Protein AF-A0A0D1CHD0-F1 (afdb_monomer_lite)

pLDDT: mean 75.03, std 19.86, range [39.12, 97.81]

Organism: Mycosarcoma maydis (NCBI:txid5270)

Secondary structure (DSSP, 8-state):
------------------------SSHHHHHHHHHHHHHHHHHHHHHS----PPPTTS-HHHHHHHHHHH-HHHHHHHHSS-HHHHHHHHHHHHTSHHHHS-TTS---HHHHHHHHHHHHHHHHHTTTT--HHHHHHHHTS-HHHHHHHHHHHHHHHHHHHHHHHHHHHHHHTS-PPPHHHHHTT--S--------PPPP-------PPP-----SS--SS-SSSSSSSS--------PPPP--------HHHHHHHHHHHHHHHHHHHHHHHHHHHHHHHHHHHHHHHHHHHHHHHHHHHHHHHHHHHHHHHHHHHHHHHHHHHHHHHHHHHHT--

Structure (mmCIF, N/CA/C/O backbone):
data_AF-A0A0D1CHD0-F1
#
_entry.id   AF-A0A0D1CHD0-F1
#
loop_
_atom_site.group_PDB
_atom_site.id
_atom_site.type_symbol
_atom_site.label_atom_id
_atom_site.label_alt_id
_atom_site.label_comp_id
_atom_site.label_asym_id
_atom_site.label_entity_id
_atom_site.label_seq_id
_atom_site.pdbx_PDB_ins_code
_atom_site.Cartn_x
_atom_site.Cartn_y
_atom_site.Cartn_z
_atom_site.occupancy
_atom_site.B_iso_or_equiv
_atom_site.auth_seq_id
_atom_site.auth_comp_id
_atom_site.auth_asym_id
_atom_site.auth_atom_id
_atom_site.pdbx_PDB_model_num
ATOM 1 N N . MET A 1 1 ? 80.003 -33.144 1.061 1.00 44.47 1 MET A N 1
ATOM 2 C CA . MET A 1 1 ? 78.571 -33.454 0.895 1.00 44.47 1 MET A CA 1
ATOM 3 C C . MET A 1 1 ? 78.522 -34.509 -0.198 1.00 44.47 1 MET A C 1
ATOM 5 O O . MET A 1 1 ? 78.788 -34.162 -1.336 1.00 44.47 1 MET A O 1
ATOM 9 N N . SER A 1 2 ? 78.688 -35.785 0.164 1.00 44.19 2 SER A N 1
ATOM 10 C CA . SER A 1 2 ? 77.602 -36.699 0.592 1.00 44.19 2 SER A CA 1
ATOM 11 C C . SER A 1 2 ? 76.667 -36.931 -0.601 1.00 44.19 2 SER A C 1
ATOM 13 O O . SER A 1 2 ? 75.930 -36.017 -0.941 1.00 44.19 2 SER A O 1
ATOM 15 N N . GLU A 1 3 ? 76.953 -37.920 -1.456 1.00 47.06 3 GLU A N 1
ATOM 16 C CA . GLU A 1 3 ? 76.550 -39.349 -1.382 1.00 47.06 3 GLU A CA 1
ATOM 17 C C . GLU A 1 3 ? 75.135 -39.619 -1.931 1.00 47.06 3 GLU A C 1
ATOM 19 O O . GLU A 1 3 ? 74.256 -38.776 -1.789 1.00 47.06 3 GLU A O 1
ATOM 24 N N . SER A 1 4 ? 74.957 -40.832 -2.486 1.00 50.81 4 SER A N 1
ATOM 25 C CA . SER A 1 4 ? 73.768 -41.511 -3.066 1.00 50.81 4 SER A CA 1
ATOM 26 C C . SER A 1 4 ? 73.459 -41.191 -4.541 1.00 50.81 4 SER A C 1
ATOM 28 O O . SER A 1 4 ? 73.149 -40.052 -4.868 1.00 50.81 4 SER A O 1
ATOM 30 N N . SER A 1 5 ? 73.666 -42.063 -5.541 1.00 54.41 5 SER A N 1
ATOM 31 C CA . SER A 1 5 ? 73.521 -43.530 -5.735 1.00 54.41 5 SER A CA 1
ATOM 32 C C . SER A 1 5 ? 72.085 -44.028 -5.933 1.00 54.41 5 SER A C 1
ATOM 34 O O . SER A 1 5 ? 71.225 -43.776 -5.096 1.00 54.41 5 SER A O 1
ATOM 36 N N . ASP A 1 6 ? 71.952 -44.823 -7.006 1.00 51.06 6 ASP A N 1
ATOM 37 C CA . ASP A 1 6 ? 70.958 -45.874 -7.285 1.00 51.06 6 ASP A CA 1
ATOM 38 C C . ASP A 1 6 ? 69.568 -45.399 -7.767 1.00 51.06 6 ASP A C 1
ATOM 40 O O . ASP A 1 6 ? 69.050 -44.384 -7.324 1.00 51.06 6 ASP A O 1
ATOM 44 N N . SER A 1 7 ? 68.881 -46.035 -8.719 1.00 60.91 7 SER A N 1
ATOM 45 C CA . SER A 1 7 ? 68.993 -47.381 -9.299 1.00 60.91 7 SER A CA 1
ATOM 46 C C . SER A 1 7 ? 68.122 -47.456 -10.559 1.00 60.91 7 SER A C 1
ATOM 48 O O . SER A 1 7 ? 66.963 -47.039 -10.524 1.00 60.91 7 SER A O 1
ATOM 50 N N . ASP A 1 8 ? 68.651 -48.055 -11.626 1.00 49.38 8 ASP A N 1
ATOM 51 C CA . ASP A 1 8 ? 67.870 -48.582 -12.746 1.00 49.38 8 ASP A CA 1
ATOM 52 C C . ASP A 1 8 ? 67.111 -49.845 -12.306 1.00 49.38 8 ASP A C 1
ATOM 54 O O . ASP A 1 8 ? 67.722 -50.841 -11.912 1.00 49.38 8 ASP A O 1
ATOM 58 N N . THR A 1 9 ? 65.783 -49.831 -12.420 1.00 65.69 9 THR A N 1
ATOM 59 C CA . THR A 1 9 ? 64.941 -51.035 -12.380 1.00 65.69 9 THR A CA 1
ATOM 60 C C . THR A 1 9 ? 63.994 -51.022 -13.568 1.00 65.69 9 THR A C 1
ATOM 62 O O . THR A 1 9 ? 63.086 -50.198 -13.668 1.00 65.69 9 THR A O 1
ATOM 65 N N . THR A 1 10 ? 64.254 -51.949 -14.481 1.00 58.91 10 THR A N 1
ATOM 66 C CA . THR A 1 10 ? 63.346 -52.410 -15.525 1.00 58.91 10 THR A CA 1
ATOM 67 C C . THR A 1 10 ? 62.138 -53.090 -14.897 1.00 58.91 10 THR A C 1
ATOM 69 O O . THR A 1 10 ? 62.343 -54.011 -14.118 1.00 58.91 10 THR A O 1
ATOM 72 N N . ASP A 1 11 ? 60.929 -52.743 -15.332 1.00 55.53 11 ASP A N 1
ATOM 73 C CA . ASP A 1 11 ? 59.808 -53.682 -15.332 1.00 55.53 11 ASP A CA 1
ATOM 74 C C . ASP A 1 11 ? 58.987 -53.484 -16.606 1.00 55.53 11 ASP A C 1
ATOM 76 O O . ASP A 1 11 ? 58.463 -52.411 -16.906 1.00 55.53 11 ASP A O 1
ATOM 80 N N . SER A 1 12 ? 58.962 -54.553 -17.396 1.00 59.66 12 SER A N 1
ATOM 81 C CA . SER A 1 12 ? 58.001 -54.767 -18.464 1.00 59.66 12 SER A CA 1
ATOM 82 C C . SER A 1 12 ? 56.774 -55.399 -17.834 1.00 59.66 12 SER A C 1
ATOM 84 O O . SER A 1 12 ? 56.895 -56.492 -17.293 1.00 59.66 12 SER A O 1
ATOM 86 N N . ASP A 1 13 ? 55.608 -54.777 -17.976 1.00 56.34 13 ASP A N 1
ATOM 87 C CA . ASP A 1 13 ? 54.366 -55.533 -17.925 1.00 56.34 13 ASP A CA 1
ATOM 88 C C . ASP A 1 13 ? 53.390 -55.032 -18.982 1.00 56.34 13 ASP A C 1
ATOM 90 O O . ASP A 1 13 ? 53.030 -53.857 -19.071 1.00 56.34 13 ASP A O 1
ATOM 94 N N . SER A 1 14 ? 53.034 -55.978 -19.841 1.00 59.62 14 SER A N 1
ATOM 95 C CA . SER A 1 14 ? 52.056 -55.848 -20.905 1.00 59.62 14 SER A CA 1
ATOM 96 C C . SER A 1 14 ? 50.712 -56.230 -20.312 1.00 59.62 14 SER A C 1
ATOM 98 O O . SER A 1 14 ? 50.582 -57.337 -19.803 1.00 59.62 14 SER A O 1
ATOM 100 N N . THR A 1 15 ? 49.699 -55.377 -20.406 1.00 59.06 15 THR A N 1
ATOM 101 C CA . THR A 1 15 ? 48.310 -55.849 -20.391 1.00 59.06 15 THR A CA 1
ATOM 102 C C . THR A 1 15 ? 47.441 -54.918 -21.217 1.00 59.06 15 THR A C 1
ATOM 104 O O . THR A 1 15 ? 47.171 -53.773 -20.858 1.00 59.06 15 THR A O 1
ATOM 107 N N . ASP A 1 16 ? 47.013 -55.461 -22.350 1.00 56.94 16 ASP A N 1
ATOM 108 C CA . ASP A 1 16 ? 45.901 -54.982 -23.146 1.00 56.94 16 ASP A CA 1
ATOM 109 C C . ASP A 1 16 ? 44.667 -54.802 -22.256 1.00 56.94 16 ASP A C 1
ATOM 111 O O . ASP A 1 16 ? 44.228 -55.714 -21.550 1.00 56.94 16 ASP A O 1
ATOM 115 N N . SER A 1 17 ? 44.081 -53.613 -22.291 1.00 54.88 17 SER A N 1
ATOM 116 C CA . SER A 1 17 ? 42.706 -53.401 -21.854 1.00 54.88 17 SER A CA 1
ATOM 117 C C . SER A 1 17 ? 42.125 -52.257 -22.658 1.00 54.88 17 SER A C 1
ATOM 119 O O . SER A 1 17 ? 42.071 -51.107 -22.220 1.00 54.88 17 SER A O 1
ATOM 121 N N . ASP A 1 18 ? 41.675 -52.621 -23.857 1.00 51.16 18 ASP A N 1
ATOM 122 C CA . ASP A 1 18 ? 40.715 -51.884 -24.665 1.00 51.16 18 ASP A CA 1
ATOM 123 C C . ASP A 1 18 ? 39.432 -51.648 -23.857 1.00 51.16 18 ASP A C 1
ATOM 125 O O . ASP A 1 18 ? 38.409 -52.314 -24.029 1.00 51.16 18 ASP A O 1
ATOM 129 N N . THR A 1 19 ? 39.461 -50.667 -22.957 1.00 50.59 19 THR A N 1
ATOM 130 C CA . THR A 1 19 ? 38.244 -50.134 -22.351 1.00 50.59 19 THR A CA 1
ATOM 131 C C . THR A 1 19 ? 37.658 -49.151 -23.345 1.00 50.59 19 THR A C 1
ATOM 133 O O . THR A 1 19 ? 37.809 -47.933 -23.243 1.00 50.59 19 THR A O 1
ATOM 136 N N . SER A 1 20 ? 36.991 -49.715 -24.345 1.00 47.66 20 SER A N 1
ATOM 137 C CA . SER A 1 20 ? 36.015 -49.002 -25.149 1.00 47.66 20 SER A CA 1
ATOM 138 C C . SER A 1 20 ? 34.966 -48.441 -24.189 1.00 47.66 20 SER A C 1
ATOM 140 O O . SER A 1 20 ? 34.061 -49.134 -23.732 1.00 47.66 20 SER A O 1
ATOM 142 N N . THR A 1 21 ? 35.126 -47.167 -23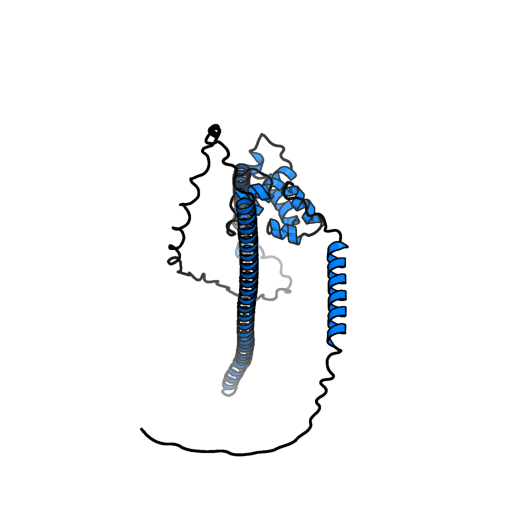.829 1.00 49.84 21 THR A N 1
ATOM 143 C CA . THR A 1 21 ? 34.159 -46.390 -23.052 1.00 49.84 21 THR A CA 1
ATOM 144 C C . THR A 1 21 ? 32.953 -46.111 -23.948 1.00 49.84 21 THR A C 1
ATOM 146 O O . THR A 1 21 ? 32.723 -45.011 -24.446 1.00 49.84 21 THR A O 1
ATOM 149 N N . SER A 1 22 ? 32.177 -47.158 -24.209 1.00 54.62 22 SER A N 1
ATOM 150 C CA . SER A 1 22 ? 30.845 -47.083 -24.785 1.00 54.62 22 SER A CA 1
ATOM 151 C C . SER A 1 22 ? 29.878 -46.609 -23.702 1.00 54.62 22 SER A C 1
ATOM 153 O O . SER A 1 22 ? 29.151 -47.397 -23.103 1.00 54.62 22 SER A O 1
ATOM 155 N N . SER A 1 23 ? 29.895 -45.309 -23.423 1.00 57.31 23 SER A N 1
ATOM 156 C CA . SER A 1 23 ? 28.889 -44.649 -22.585 1.00 57.31 23 SER A CA 1
ATOM 157 C C . SER A 1 23 ? 28.788 -43.164 -22.942 1.00 57.31 23 SER A C 1
ATOM 159 O O . SER A 1 23 ? 28.991 -42.287 -22.107 1.00 57.31 23 SER A O 1
ATOM 161 N N . SER A 1 24 ? 28.510 -42.876 -24.214 1.00 53.53 24 SER A N 1
ATOM 162 C CA . SER A 1 24 ? 28.335 -41.514 -24.741 1.00 53.53 24 SER A CA 1
ATOM 163 C C . SER A 1 24 ? 27.072 -41.358 -25.599 1.00 53.53 24 SER A C 1
ATOM 165 O O . SER A 1 24 ? 27.040 -40.552 -26.524 1.00 53.53 24 SER A O 1
ATOM 167 N N . SER A 1 25 ? 26.006 -42.102 -25.287 1.00 54.19 25 SER A N 1
ATOM 168 C CA . SER A 1 25 ? 24.708 -41.987 -25.976 1.00 54.19 25 SER A CA 1
ATOM 169 C C . SER A 1 25 ? 23.527 -41.597 -25.077 1.00 54.19 25 SER A C 1
ATOM 171 O O . SER A 1 25 ? 22.441 -41.375 -25.600 1.00 54.19 25 SER A O 1
ATOM 173 N N . SER A 1 26 ? 23.718 -41.444 -23.760 1.00 53.75 26 SER A N 1
ATOM 174 C CA . SER A 1 26 ? 22.634 -41.055 -22.835 1.00 53.75 26 SER A CA 1
ATOM 175 C C . SER A 1 26 ? 22.504 -39.541 -22.606 1.00 53.75 26 SER A C 1
ATOM 177 O O . SER A 1 26 ? 21.532 -39.103 -22.007 1.00 53.75 26 SER A O 1
ATOM 179 N N . SER A 1 27 ? 23.453 -38.717 -23.068 1.00 57.38 27 SER A N 1
ATOM 180 C CA . SER A 1 27 ? 23.418 -37.260 -22.833 1.00 57.38 27 SER A CA 1
ATOM 181 C C . SER A 1 27 ? 22.556 -36.487 -23.837 1.00 57.38 27 SER A C 1
ATOM 183 O O . SER A 1 27 ? 22.131 -35.370 -23.543 1.00 57.38 27 SER A O 1
ATOM 185 N N . SER A 1 28 ? 22.278 -37.056 -25.016 1.00 63.41 28 SER A N 1
ATOM 186 C CA . SER A 1 28 ? 21.439 -36.409 -26.032 1.00 63.41 28 SER A CA 1
ATOM 187 C C . SER A 1 28 ? 19.957 -36.445 -25.659 1.00 63.41 28 SER A C 1
ATOM 189 O O . SER A 1 28 ? 19.280 -35.430 -25.788 1.00 63.41 28 SER A O 1
ATOM 191 N N . SER A 1 29 ? 19.471 -37.562 -25.105 1.00 73.69 29 SER A N 1
ATOM 192 C CA . SER A 1 29 ? 18.087 -37.695 -24.626 1.00 73.69 29 SER A CA 1
ATOM 193 C C . SER A 1 29 ? 17.771 -36.752 -23.465 1.00 73.69 29 SER A C 1
ATOM 195 O O . SER A 1 29 ? 16.665 -36.211 -23.371 1.00 73.69 29 SER A O 1
ATOM 197 N N . ASP A 1 30 ? 18.754 -36.506 -22.601 1.00 81.69 30 ASP A N 1
ATOM 198 C CA . ASP A 1 30 ? 18.617 -35.574 -21.482 1.00 81.69 30 ASP A CA 1
ATOM 199 C C . ASP A 1 30 ? 18.567 -34.125 -21.974 1.00 81.69 30 ASP A C 1
ATOM 201 O O . ASP A 1 30 ? 17.799 -33.315 -21.463 1.00 81.69 30 ASP A O 1
ATOM 205 N N . LEU A 1 31 ? 19.333 -33.793 -23.015 1.00 85.25 31 LEU A N 1
ATOM 206 C CA . LEU A 1 31 ? 19.312 -32.463 -23.616 1.00 85.25 31 LEU A CA 1
ATOM 207 C C . LEU A 1 31 ? 17.990 -32.188 -24.349 1.00 85.25 31 LEU A C 1
ATOM 209 O O . LEU A 1 31 ? 17.442 -31.091 -24.220 1.00 85.25 31 LEU A O 1
ATOM 213 N N . ASP A 1 32 ? 17.446 -33.186 -25.045 1.00 87.50 32 ASP A N 1
ATOM 214 C CA . ASP A 1 32 ? 16.161 -33.090 -25.746 1.00 87.50 32 ASP A CA 1
ATOM 215 C C . ASP A 1 32 ? 14.985 -32.936 -24.773 1.00 87.50 32 ASP A C 1
ATOM 217 O O . ASP A 1 32 ? 14.118 -32.080 -24.972 1.00 87.50 32 ASP A O 1
ATOM 221 N N . THR A 1 33 ? 14.985 -33.684 -23.667 1.00 89.88 33 THR A N 1
ATOM 222 C CA . THR A 1 33 ? 13.978 -33.522 -22.605 1.00 89.88 33 THR A CA 1
ATOM 223 C C . THR A 1 33 ? 14.086 -32.158 -21.920 1.00 89.88 33 THR A C 1
ATOM 225 O O . THR A 1 33 ? 13.062 -31.520 -21.654 1.00 89.88 33 THR A O 1
ATOM 228 N N . LEU A 1 34 ? 15.299 -31.639 -21.703 1.00 89.25 34 LEU A N 1
ATOM 229 C CA . LEU A 1 34 ? 15.516 -30.289 -21.167 1.00 89.25 34 LEU A CA 1
ATOM 230 C C . LEU A 1 34 ? 15.015 -29.203 -22.132 1.00 89.25 34 LEU A C 1
ATOM 232 O O . LEU A 1 34 ? 14.379 -28.236 -21.701 1.00 89.25 34 LEU A O 1
ATOM 236 N N . LEU A 1 35 ? 15.242 -29.374 -23.438 1.00 92.38 35 LEU A N 1
ATOM 237 C CA . LEU A 1 35 ? 14.719 -28.501 -24.493 1.00 92.38 35 LEU A CA 1
ATOM 238 C C . LEU A 1 35 ? 13.190 -28.542 -24.559 1.00 92.38 35 LEU A C 1
ATOM 240 O O . LEU A 1 35 ? 12.553 -27.490 -24.685 1.00 92.38 35 LEU A O 1
ATOM 244 N N . GLU A 1 36 ? 12.590 -29.721 -24.410 1.00 93.12 36 GLU A N 1
ATOM 245 C CA . GLU A 1 36 ? 11.140 -29.882 -24.380 1.00 93.12 36 GLU A CA 1
ATOM 246 C C . GLU A 1 36 ? 10.533 -29.195 -23.147 1.00 93.12 36 GLU A C 1
ATOM 248 O O . GLU A 1 36 ? 9.598 -28.400 -23.283 1.00 93.12 36 GLU A O 1
ATOM 253 N N . ILE A 1 37 ? 11.103 -29.405 -21.956 1.00 92.19 37 ILE A N 1
ATOM 254 C CA . ILE A 1 37 ? 10.676 -28.733 -20.718 1.00 92.19 37 ILE A CA 1
ATOM 255 C C . ILE A 1 37 ? 10.837 -27.217 -20.851 1.00 92.19 37 ILE A C 1
ATOM 257 O O . ILE A 1 37 ? 9.905 -26.469 -20.545 1.00 92.19 37 ILE A O 1
ATOM 261 N N . TYR A 1 38 ? 11.978 -26.744 -21.359 1.00 89.88 38 TYR A N 1
ATOM 262 C CA . TYR A 1 38 ? 12.210 -25.320 -21.591 1.00 89.88 38 TYR A CA 1
ATOM 263 C C . TYR A 1 38 ? 11.178 -24.740 -22.562 1.00 89.88 38 TYR A C 1
ATOM 265 O O . TYR A 1 38 ? 10.626 -23.667 -22.307 1.00 89.88 38 TYR A O 1
ATOM 273 N N . SER A 1 39 ? 10.865 -25.457 -23.644 1.00 86.38 39 SER A N 1
ATOM 274 C CA . SER A 1 39 ? 9.853 -25.039 -24.612 1.00 86.38 39 SER A CA 1
ATOM 275 C C . SER A 1 39 ? 8.460 -24.970 -23.980 1.00 86.38 39 SER A C 1
ATOM 277 O O . SER A 1 39 ? 7.780 -23.962 -24.170 1.00 86.38 39 SER A O 1
ATOM 279 N N . LYS A 1 40 ? 8.078 -25.944 -23.140 1.00 88.62 40 LYS A N 1
ATOM 280 C CA . LYS A 1 40 ? 6.805 -25.960 -22.401 1.00 88.62 40 LYS A CA 1
ATOM 281 C C . LYS A 1 40 ? 6.721 -24.821 -21.391 1.00 88.62 40 LYS A C 1
ATOM 283 O O . LYS A 1 40 ? 5.712 -24.126 -21.355 1.00 88.62 40 LYS A O 1
ATOM 288 N N . VAL A 1 41 ? 7.782 -24.557 -20.628 1.00 85.44 41 VAL A N 1
ATOM 289 C CA . VAL A 1 41 ? 7.832 -23.436 -19.671 1.00 85.44 41 VAL A CA 1
ATOM 290 C C . VAL A 1 41 ? 7.776 -22.094 -20.401 1.00 85.44 41 VAL A C 1
ATOM 292 O O . VAL A 1 41 ? 7.051 -21.185 -19.988 1.00 85.44 41 VAL A O 1
ATOM 295 N N . LYS A 1 42 ? 8.507 -21.956 -21.514 1.00 77.81 42 LYS A N 1
ATOM 296 C CA . LYS A 1 42 ? 8.481 -20.761 -22.363 1.00 77.81 42 LYS A CA 1
ATOM 297 C C . LYS A 1 42 ? 7.068 -20.551 -22.911 1.00 77.81 42 LYS A C 1
ATOM 299 O O . LYS A 1 42 ? 6.498 -19.482 -22.719 1.00 77.81 42 LYS A O 1
ATOM 304 N N . GLN A 1 43 ? 6.471 -21.583 -23.498 1.00 75.00 43 GLN A N 1
ATOM 305 C CA . GLN A 1 43 ? 5.100 -21.570 -24.001 1.00 75.00 43 GLN A CA 1
ATOM 306 C C . GLN A 1 43 ? 4.100 -21.216 -22.895 1.00 75.00 43 GLN A C 1
ATOM 308 O O . GLN A 1 43 ? 3.370 -20.249 -23.048 1.00 75.00 43 GLN A O 1
ATOM 313 N N . GLN A 1 44 ? 4.127 -21.859 -21.729 1.00 71.81 44 GLN A N 1
ATOM 314 C CA . GLN A 1 44 ? 3.232 -21.526 -20.611 1.00 71.81 44 GLN A CA 1
ATOM 315 C C . GLN A 1 44 ? 3.378 -20.069 -20.137 1.00 71.81 44 GLN A C 1
ATOM 317 O O . GLN A 1 44 ? 2.380 -19.407 -19.835 1.00 71.81 44 GLN A O 1
ATOM 322 N N . ARG A 1 45 ? 4.606 -19.530 -20.129 1.00 62.00 45 ARG A N 1
ATOM 323 C CA . ARG A 1 45 ? 4.902 -18.150 -19.702 1.00 62.00 45 ARG A CA 1
ATOM 324 C C . ARG A 1 45 ? 4.484 -17.077 -20.717 1.00 62.00 45 ARG A C 1
ATOM 326 O O . ARG A 1 45 ? 4.354 -15.912 -20.324 1.00 62.00 45 ARG A O 1
ATOM 333 N N . TYR A 1 46 ? 4.315 -17.441 -21.989 1.00 62.12 46 TYR A N 1
ATOM 334 C CA . TYR A 1 46 ? 3.934 -16.522 -23.070 1.00 62.12 46 TYR A CA 1
ATOM 335 C C . TYR A 1 46 ? 2.530 -16.774 -23.647 1.00 62.12 46 TYR A C 1
ATOM 337 O O . TYR A 1 46 ? 1.987 -15.863 -24.259 1.00 62.12 46 TYR A O 1
ATOM 345 N N . ILE A 1 47 ? 1.937 -17.955 -23.435 1.00 67.44 47 ILE A N 1
ATOM 346 C CA . ILE A 1 47 ? 0.564 -18.304 -23.847 1.00 67.44 47 ILE A CA 1
ATOM 347 C C . ILE A 1 47 ? -0.447 -17.822 -22.812 1.00 67.44 47 ILE A C 1
ATOM 349 O O . ILE A 1 47 ? -1.541 -17.395 -23.170 1.00 67.44 47 ILE A O 1
ATOM 353 N N . THR A 1 48 ? -0.093 -17.855 -21.524 1.00 59.62 48 THR A N 1
ATOM 354 C CA . THR A 1 48 ? -0.963 -17.260 -20.514 1.00 59.62 48 THR A CA 1
ATOM 355 C C . THR A 1 48 ? -0.852 -15.750 -20.644 1.00 59.62 48 THR A C 1
ATOM 357 O O . THR A 1 48 ? 0.178 -15.170 -20.282 1.00 59.62 48 THR A O 1
ATOM 360 N N . ASP A 1 49 ? -1.903 -15.114 -21.162 1.00 63.31 49 ASP A N 1
ATOM 361 C CA . ASP A 1 49 ? -2.009 -13.663 -21.166 1.00 63.31 49 ASP A CA 1
ATOM 362 C C . ASP A 1 49 ? -1.710 -13.160 -19.759 1.00 63.31 49 ASP A C 1
ATOM 364 O O . ASP A 1 49 ? -2.407 -13.473 -18.787 1.00 63.31 49 ASP A O 1
ATOM 368 N N . ARG A 1 50 ? -0.621 -12.398 -19.627 1.00 67.00 50 ARG A N 1
ATOM 369 C CA . ARG A 1 50 ? -0.273 -11.794 -18.346 1.00 67.00 50 ARG A CA 1
ATOM 370 C C . ARG A 1 50 ? -1.438 -10.899 -17.978 1.00 67.00 50 ARG A C 1
ATOM 372 O O . ARG A 1 50 ? -1.633 -9.864 -18.618 1.00 67.00 50 ARG A O 1
ATOM 379 N N . SER A 1 51 ? -2.193 -11.288 -16.950 1.00 68.19 51 SER A N 1
ATOM 380 C CA . SER A 1 51 ? -3.273 -10.463 -16.427 1.00 68.19 51 SER A CA 1
ATOM 381 C C . SER A 1 51 ? -2.690 -9.078 -16.184 1.00 68.19 51 SER A C 1
ATOM 383 O O . SER A 1 51 ? -1.760 -8.939 -15.380 1.00 68.19 51 SER A O 1
ATOM 385 N N . ARG A 1 52 ? -3.156 -8.075 -16.938 1.00 68.94 52 ARG A N 1
ATOM 386 C CA . ARG A 1 52 ? -2.671 -6.705 -16.787 1.00 68.94 52 ARG A CA 1
ATOM 387 C C . ARG A 1 52 ? -2.940 -6.309 -15.344 1.00 68.94 52 ARG A C 1
ATOM 389 O O . ARG A 1 52 ? -4.091 -6.125 -14.957 1.00 68.94 52 ARG A O 1
ATOM 396 N N . ASN A 1 53 ? -1.877 -6.253 -14.546 1.00 74.62 53 ASN A N 1
ATOM 397 C CA . ASN A 1 53 ? -1.977 -5.699 -13.212 1.00 74.62 53 ASN A CA 1
ATOM 398 C C . ASN A 1 53 ? -2.356 -4.221 -13.380 1.00 74.62 53 ASN A C 1
ATOM 400 O O . ASN A 1 53 ? -1.784 -3.571 -14.267 1.00 74.62 53 ASN A O 1
ATOM 404 N N . PRO A 1 54 ? -3.287 -3.705 -12.562 1.00 71.75 54 PRO A N 1
ATOM 405 C CA . PRO A 1 54 ? -3.636 -2.291 -12.555 1.00 71.75 54 PRO A CA 1
ATOM 406 C C . PRO A 1 54 ? -2.360 -1.453 -12.498 1.00 71.75 54 PRO A C 1
ATOM 408 O O . PRO A 1 54 ? -1.407 -1.784 -11.772 1.00 71.75 54 PRO A O 1
ATOM 411 N N . ARG A 1 55 ? -2.286 -0.427 -13.349 1.00 72.31 55 ARG A N 1
ATOM 412 C CA . ARG A 1 55 ? -1.061 0.370 -13.481 1.00 72.31 55 ARG A CA 1
ATOM 413 C C . ARG A 1 55 ? -0.850 1.190 -12.208 1.00 72.31 55 ARG A C 1
ATOM 415 O O . ARG A 1 55 ? -1.779 1.509 -11.472 1.00 72.31 55 ARG A O 1
ATOM 422 N N . ARG A 1 56 ? 0.405 1.577 -11.953 1.00 65.44 56 ARG A N 1
ATOM 423 C CA . ARG A 1 56 ? 0.772 2.388 -10.776 1.00 65.44 56 ARG A CA 1
ATOM 424 C C . ARG A 1 56 ? 0.040 3.738 -10.696 1.00 65.44 56 ARG A C 1
ATOM 426 O O . ARG A 1 56 ? -0.051 4.274 -9.604 1.00 65.44 56 ARG A O 1
ATOM 433 N N . SER A 1 57 ? -0.470 4.254 -11.815 1.00 60.44 57 SER A N 1
ATOM 434 C CA . SER A 1 57 ? -1.128 5.564 -11.931 1.00 60.44 57 SER A CA 1
ATOM 435 C C . SER A 1 57 ? -2.604 5.591 -11.521 1.00 60.44 57 SER A C 1
ATOM 437 O O . SER A 1 57 ? -3.214 6.652 -11.569 1.00 60.44 57 SER A O 1
ATOM 439 N N . GLU A 1 58 ? -3.200 4.447 -11.191 1.00 78.62 58 GLU A N 1
ATOM 440 C CA . GLU A 1 58 ? -4.589 4.377 -10.720 1.00 78.62 58 GLU A CA 1
ATOM 441 C C . GLU A 1 58 ? -4.681 4.773 -9.243 1.00 78.62 58 GLU A C 1
ATOM 443 O O . GLU A 1 58 ? -3.728 4.546 -8.482 1.00 78.62 58 GLU A O 1
ATOM 448 N N . ARG A 1 59 ? -5.828 5.341 -8.835 1.00 89.88 59 ARG A N 1
ATOM 449 C CA . ARG A 1 59 ? -6.078 5.697 -7.434 1.00 89.88 59 ARG A CA 1
ATOM 450 C C . ARG A 1 59 ? -5.942 4.452 -6.567 1.00 89.88 59 ARG A C 1
ATOM 452 O O . ARG A 1 59 ? -6.260 3.337 -6.991 1.00 89.88 59 ARG A O 1
ATOM 459 N N . MET A 1 60 ? -5.485 4.631 -5.328 1.00 92.88 60 MET A N 1
ATOM 460 C CA . MET A 1 60 ? -5.312 3.501 -4.410 1.00 92.88 60 MET A CA 1
ATOM 461 C C . MET A 1 60 ? -6.622 2.715 -4.231 1.00 92.88 60 MET A C 1
ATOM 463 O O . MET A 1 60 ? -6.590 1.487 -4.197 1.00 92.88 60 MET A O 1
ATOM 467 N N . ILE A 1 61 ? -7.769 3.402 -4.190 1.00 94.06 61 ILE A N 1
ATOM 468 C CA . ILE A 1 61 ? -9.082 2.765 -4.040 1.00 94.06 61 ILE A CA 1
ATOM 469 C C . ILE A 1 61 ? -9.453 1.867 -5.229 1.00 94.06 61 ILE A C 1
ATOM 471 O O . ILE A 1 61 ? -9.853 0.725 -5.017 1.00 94.06 61 ILE A O 1
ATOM 475 N N . ASP A 1 62 ? -9.208 2.307 -6.466 1.00 93.31 62 ASP A N 1
ATOM 476 C CA . ASP A 1 62 ? -9.494 1.523 -7.677 1.00 93.31 62 ASP A CA 1
ATOM 477 C C . ASP A 1 62 ? -8.696 0.214 -7.679 1.00 93.31 62 ASP A C 1
ATOM 479 O O . ASP A 1 62 ? -9.214 -0.870 -7.965 1.00 93.31 62 ASP A O 1
ATOM 483 N N . ARG A 1 63 ? -7.427 0.298 -7.259 1.00 92.69 63 ARG A N 1
ATOM 484 C CA . ARG A 1 63 ? -6.545 -0.864 -7.118 1.00 92.69 63 ARG A CA 1
ATOM 485 C C . ARG A 1 63 ? -7.070 -1.845 -6.073 1.00 92.69 63 ARG A C 1
ATOM 487 O O . ARG A 1 63 ? -6.958 -3.056 -6.259 1.00 92.69 63 ARG A O 1
ATOM 494 N N . LEU A 1 64 ? -7.609 -1.343 -4.969 1.00 94.06 64 LEU A N 1
ATOM 495 C CA . LEU A 1 64 ? -8.152 -2.173 -3.899 1.00 94.06 64 LEU A CA 1
ATOM 496 C C . LEU A 1 64 ? -9.442 -2.861 -4.322 1.00 94.06 64 LEU A C 1
ATOM 498 O O . LEU A 1 64 ? -9.544 -4.069 -4.135 1.00 94.06 64 LEU A O 1
ATOM 502 N N . LEU A 1 65 ? -10.363 -2.140 -4.962 1.00 93.06 65 LEU A N 1
ATOM 503 C CA . LEU A 1 65 ? -11.598 -2.709 -5.509 1.00 93.06 65 LEU A CA 1
ATOM 504 C C . LEU A 1 65 ? -11.299 -3.783 -6.566 1.00 93.06 65 LEU A C 1
ATOM 506 O O . LEU A 1 65 ? -11.907 -4.854 -6.564 1.00 93.06 65 LEU A O 1
ATOM 510 N N . TYR A 1 66 ? -10.290 -3.555 -7.413 1.00 93.25 66 TYR A N 1
ATOM 511 C CA . TYR A 1 66 ? -9.813 -4.559 -8.366 1.00 93.25 66 TYR A CA 1
ATOM 512 C C . TYR A 1 66 ? -9.295 -5.830 -7.668 1.00 93.25 66 TYR A C 1
ATOM 514 O O . TYR A 1 66 ? -9.618 -6.951 -8.078 1.00 93.25 66 TYR A O 1
ATOM 522 N N . TRP A 1 67 ? -8.480 -5.683 -6.615 1.00 93.50 67 TRP A N 1
ATOM 523 C CA . TRP A 1 67 ? -7.926 -6.834 -5.892 1.00 93.50 67 TRP A CA 1
ATOM 524 C C . TRP A 1 67 ? -8.941 -7.533 -5.004 1.00 93.50 67 TRP A C 1
ATOM 526 O O . TRP A 1 67 ? -8.836 -8.743 -4.831 1.00 93.50 67 TRP A O 1
ATOM 536 N N . GLU A 1 68 ? -9.928 -6.820 -4.481 1.00 95.06 68 GLU A N 1
ATOM 537 C CA . GLU A 1 68 ? -11.009 -7.412 -3.704 1.00 95.06 68 GLU A CA 1
ATOM 538 C C . GLU A 1 68 ? -11.741 -8.497 -4.506 1.00 95.06 68 GLU A C 1
ATOM 540 O O . GLU A 1 68 ? -11.977 -9.585 -3.985 1.00 95.06 68 GLU A O 1
ATOM 545 N N . GLN A 1 69 ? -12.008 -8.241 -5.790 1.00 92.94 69 GLN A N 1
ATOM 546 C CA . GLN A 1 69 ? -12.715 -9.179 -6.668 1.00 92.94 69 GLN A CA 1
ATOM 547 C C . GLN A 1 69 ? -11.842 -10.353 -7.136 1.00 92.94 69 GLN A C 1
ATOM 549 O O . GLN A 1 69 ? -12.343 -11.457 -7.333 1.00 92.94 69 GLN A O 1
ATOM 554 N N . ARG A 1 70 ? -10.538 -10.130 -7.351 1.00 92.75 70 ARG A N 1
ATOM 555 C CA . ARG A 1 70 ? -9.649 -11.133 -7.974 1.00 92.75 70 ARG A CA 1
ATOM 556 C C . ARG A 1 70 ? -8.773 -11.896 -6.993 1.00 92.75 70 ARG A C 1
ATOM 558 O O . ARG A 1 70 ? -8.478 -13.066 -7.218 1.00 92.75 70 ARG A O 1
ATOM 565 N N . ASN A 1 71 ? -8.253 -11.222 -5.970 1.00 93.31 71 ASN A N 1
ATOM 566 C CA . ASN A 1 71 ? -7.308 -11.808 -5.027 1.00 93.31 71 ASN A CA 1
ATOM 567 C C . ASN A 1 71 ? -7.311 -11.059 -3.674 1.00 93.31 71 ASN A C 1
ATOM 569 O O . ASN A 1 71 ? -6.539 -10.107 -3.485 1.00 93.31 71 ASN A O 1
ATOM 573 N N . PRO A 1 72 ? -8.093 -11.531 -2.686 1.00 92.88 72 PRO A N 1
ATOM 574 C CA . PRO A 1 72 ? -8.187 -10.879 -1.381 1.00 92.88 72 PRO A CA 1
ATOM 575 C C . PRO A 1 72 ? -6.886 -10.964 -0.565 1.00 92.88 72 PRO A C 1
ATOM 577 O O . PRO A 1 72 ? -6.700 -10.182 0.368 1.00 92.88 72 PRO A O 1
ATOM 580 N N . LEU A 1 73 ? -5.951 -11.864 -0.901 1.00 94.06 73 LEU A N 1
ATOM 581 C CA . LEU A 1 73 ? -4.637 -11.910 -0.250 1.00 94.06 73 LEU A CA 1
ATOM 582 C C . LEU A 1 73 ? -3.778 -10.714 -0.659 1.00 94.06 73 LEU A C 1
ATOM 584 O O . LEU A 1 73 ? -3.081 -10.151 0.181 1.00 94.06 73 LEU A O 1
ATOM 588 N N . ARG A 1 74 ? -3.864 -10.272 -1.921 1.00 93.62 74 ARG A N 1
ATOM 589 C CA . ARG A 1 74 ? -3.180 -9.048 -2.368 1.00 93.62 74 ARG A CA 1
ATOM 590 C C . ARG A 1 74 ? -3.782 -7.800 -1.740 1.00 93.62 74 ARG A C 1
ATOM 592 O O . ARG A 1 74 ? -3.027 -6.916 -1.349 1.00 93.62 74 ARG A O 1
ATOM 599 N N . PHE A 1 75 ? -5.104 -7.763 -1.575 1.00 95.25 75 PHE A N 1
ATOM 600 C CA . PHE A 1 75 ? -5.774 -6.710 -0.810 1.00 95.25 75 PHE A CA 1
ATOM 601 C C . PHE A 1 75 ? -5.213 -6.628 0.620 1.00 95.25 75 PHE A C 1
ATOM 603 O O . PHE A 1 75 ? -4.727 -5.579 1.049 1.00 95.25 75 PHE A O 1
ATOM 610 N N . ARG A 1 76 ? -5.175 -7.766 1.332 1.00 95.69 76 ARG A N 1
ATOM 611 C CA . ARG A 1 76 ? -4.567 -7.858 2.673 1.00 95.69 76 ARG A CA 1
ATOM 612 C C . ARG A 1 76 ? -3.090 -7.480 2.656 1.00 95.69 76 ARG A C 1
ATOM 614 O O . ARG A 1 76 ? -2.612 -6.834 3.579 1.00 95.69 76 ARG A O 1
ATOM 621 N N . GLY A 1 77 ? -2.368 -7.841 1.603 1.00 94.44 77 GLY A N 1
ATOM 622 C CA . GLY A 1 77 ? -0.976 -7.459 1.410 1.00 94.44 77 GLY A CA 1
ATOM 623 C C . GLY A 1 77 ? -0.765 -5.950 1.291 1.00 94.44 77 GLY A C 1
ATOM 624 O O . GLY A 1 77 ? 0.332 -5.495 1.574 1.00 94.44 77 GLY A O 1
ATOM 625 N N . LEU A 1 78 ? -1.777 -5.162 0.917 1.00 93.69 78 LEU A N 1
ATOM 626 C CA . LEU A 1 78 ? -1.671 -3.702 0.831 1.00 93.69 78 LEU A CA 1
ATOM 627 C C . LEU A 1 78 ? -2.031 -3.004 2.151 1.00 93.69 78 LEU A C 1
ATOM 629 O O . LEU A 1 78 ? -1.318 -2.085 2.541 1.00 93.69 78 LEU A O 1
ATOM 633 N N . ILE A 1 79 ? -3.089 -3.448 2.840 1.00 94.94 79 ILE A N 1
ATOM 634 C CA . ILE A 1 79 ? -3.681 -2.730 3.993 1.00 94.94 79 ILE A CA 1
ATOM 635 C C . ILE A 1 79 ? -3.531 -3.489 5.329 1.00 94.94 79 ILE A C 1
ATOM 637 O O . ILE A 1 79 ? -3.703 -2.909 6.390 1.00 94.94 79 ILE A O 1
ATOM 641 N N . ARG A 1 80 ? -3.170 -4.780 5.309 1.00 94.44 80 ARG A N 1
ATOM 642 C CA . ARG A 1 80 ? -3.149 -5.715 6.463 1.00 94.44 80 ARG A CA 1
ATOM 643 C C . ARG A 1 80 ? -4.521 -6.048 7.067 1.00 94.44 80 ARG A C 1
ATOM 645 O O . ARG A 1 80 ? -4.580 -6.633 8.139 1.00 94.44 80 ARG A O 1
ATOM 652 N N . MET A 1 81 ? -5.623 -5.794 6.359 1.00 95.88 81 MET A N 1
ATOM 653 C CA . MET A 1 81 ? -6.973 -6.154 6.823 1.00 95.88 81 MET A CA 1
ATOM 654 C C . MET A 1 81 ? -7.820 -6.839 5.751 1.00 95.88 81 MET A C 1
ATOM 656 O O . MET A 1 81 ? -7.519 -6.778 4.556 1.00 95.88 81 MET A O 1
ATOM 660 N N . LYS A 1 82 ? -8.879 -7.531 6.189 1.00 96.56 82 LYS A N 1
ATOM 661 C CA . LYS A 1 82 ? -9.865 -8.149 5.292 1.00 96.56 82 LYS A CA 1
ATOM 662 C C . LYS A 1 82 ? -10.701 -7.055 4.602 1.00 96.56 82 LYS A C 1
ATOM 664 O O . LYS A 1 82 ? -10.974 -6.047 5.245 1.00 96.56 82 LYS A O 1
ATOM 669 N N . PRO A 1 83 ? -11.171 -7.268 3.359 1.00 97.12 83 PRO A N 1
ATOM 670 C CA . PRO A 1 83 ? -11.982 -6.267 2.665 1.00 97.12 83 PRO A CA 1
ATOM 671 C C . PRO A 1 83 ? -13.275 -5.883 3.400 1.00 97.12 83 PRO A C 1
ATOM 673 O O . PRO A 1 83 ? -13.593 -4.706 3.486 1.00 97.12 83 PRO A O 1
ATOM 676 N N . ALA A 1 84 ? -13.965 -6.847 4.023 1.00 96.94 84 ALA A N 1
ATOM 677 C CA . ALA A 1 84 ? -15.146 -6.568 4.846 1.00 96.94 84 ALA A CA 1
ATOM 678 C C . ALA A 1 84 ? -14.823 -5.635 6.029 1.00 96.94 84 ALA A C 1
ATOM 680 O O . ALA A 1 84 ? -15.420 -4.575 6.153 1.00 96.94 84 ALA A O 1
ATOM 681 N N . ALA A 1 85 ? -13.784 -5.965 6.806 1.00 97.12 85 ALA A N 1
ATOM 682 C CA . ALA A 1 85 ? -13.337 -5.140 7.930 1.00 97.12 85 ALA A CA 1
ATOM 683 C C . ALA A 1 85 ? -12.918 -3.726 7.492 1.00 97.12 85 ALA A C 1
ATOM 685 O O . ALA A 1 85 ? -13.152 -2.763 8.213 1.00 97.12 85 ALA A O 1
ATOM 686 N N . PHE A 1 86 ? -12.330 -3.590 6.299 1.00 97.50 86 PHE A N 1
ATOM 687 C CA . PHE A 1 86 ? -12.016 -2.283 5.725 1.00 97.50 86 PHE A CA 1
ATOM 688 C C . PHE A 1 86 ? -13.280 -1.458 5.452 1.00 97.50 86 PHE A C 1
ATOM 690 O O . PHE A 1 86 ? -13.324 -0.287 5.816 1.00 97.50 86 PHE A O 1
ATOM 697 N N . ARG A 1 87 ? -14.316 -2.053 4.846 1.00 97.06 87 ARG A N 1
ATOM 698 C CA . ARG A 1 87 ? -15.589 -1.359 4.587 1.00 97.06 87 ARG A CA 1
ATOM 699 C C . ARG A 1 87 ? -16.246 -0.908 5.891 1.00 97.06 87 ARG A C 1
ATOM 701 O O . ARG A 1 87 ? -16.640 0.251 5.985 1.00 97.06 87 ARG A O 1
ATOM 708 N N . ASP A 1 88 ? -16.299 -1.788 6.889 1.00 97.44 88 ASP A N 1
ATOM 709 C CA . ASP A 1 88 ? -16.888 -1.491 8.201 1.00 97.44 88 ASP A CA 1
ATOM 710 C C . ASP A 1 88 ? -16.143 -0.346 8.897 1.00 97.44 88 ASP A C 1
ATOM 712 O O . ASP A 1 88 ? -16.758 0.593 9.399 1.00 97.44 88 ASP A O 1
ATOM 716 N N . LEU A 1 89 ? -14.808 -0.378 8.858 1.00 96.62 89 LEU A N 1
ATOM 717 C CA . LEU A 1 89 ? -13.957 0.680 9.399 1.00 96.62 89 LEU A CA 1
ATOM 718 C C . LEU A 1 89 ? -14.203 2.022 8.696 1.00 96.62 89 LEU A C 1
ATOM 720 O O . LEU A 1 89 ? -14.348 3.042 9.364 1.00 96.62 89 LEU A O 1
ATOM 724 N N . VAL A 1 90 ? -14.298 2.034 7.363 1.00 96.94 90 VAL A N 1
ATOM 725 C CA . VAL A 1 90 ? -14.611 3.254 6.601 1.00 96.94 90 VAL A CA 1
ATOM 726 C C . VAL A 1 90 ? -15.998 3.790 6.966 1.00 96.94 90 VAL A C 1
ATOM 728 O O . VAL A 1 90 ? -16.149 5.000 7.125 1.00 96.94 90 VAL A O 1
ATOM 731 N N . HIS A 1 91 ? -16.997 2.919 7.140 1.00 96.12 91 HIS A N 1
ATOM 732 C CA . HIS A 1 91 ? -18.337 3.330 7.566 1.00 96.12 91 HIS A CA 1
ATOM 733 C C . HIS A 1 91 ? -18.343 3.955 8.962 1.00 96.12 91 HIS A C 1
ATOM 735 O O . HIS A 1 91 ? -18.968 4.999 9.140 1.00 96.12 91 HIS A O 1
ATOM 741 N N . LYS A 1 92 ? -17.618 3.369 9.923 1.00 95.62 92 LYS A N 1
ATOM 742 C CA . LYS A 1 92 ? -17.463 3.944 11.268 1.00 95.62 92 LYS A CA 1
ATOM 743 C C . LYS A 1 92 ? -16.749 5.296 11.222 1.00 95.62 92 LYS A C 1
ATOM 745 O O . LYS A 1 92 ? -17.251 6.279 11.756 1.00 95.62 92 LYS A O 1
ATOM 750 N N . LEU A 1 93 ? -15.625 5.375 10.506 1.00 95.25 93 LEU A N 1
ATOM 751 C CA . LEU A 1 93 ? -14.833 6.603 10.390 1.00 95.25 93 LEU A CA 1
ATOM 752 C C . LEU A 1 93 ? -15.595 7.745 9.717 1.00 95.25 93 LEU A C 1
ATOM 754 O O . LEU A 1 93 ? -15.380 8.900 10.068 1.00 95.25 93 LEU A O 1
ATOM 758 N N . LEU A 1 94 ? -16.516 7.454 8.796 1.00 94.56 94 LEU A N 1
ATOM 759 C CA . LEU A 1 94 ? -17.352 8.478 8.166 1.00 94.56 94 LEU A CA 1
ATOM 760 C C . LEU A 1 94 ? -18.212 9.250 9.188 1.00 94.56 94 LEU A C 1
ATOM 762 O O . LEU A 1 94 ? -18.548 10.409 8.946 1.00 94.56 94 LEU A O 1
ATOM 766 N N . GLY A 1 95 ? -18.537 8.622 10.323 1.00 92.75 95 GLY A N 1
ATOM 767 C CA . GLY A 1 95 ? -19.266 9.228 11.436 1.00 92.75 95 GLY A CA 1
ATOM 768 C C . GLY A 1 95 ? -18.416 10.104 12.362 1.00 92.75 95 GLY A C 1
ATOM 769 O O . GLY A 1 95 ? -18.986 10.845 13.149 1.00 92.75 95 GLY A O 1
ATOM 770 N N . THR A 1 96 ? -17.088 10.086 12.250 1.00 94.38 96 THR A N 1
ATOM 771 C CA . THR A 1 96 ? -16.187 10.798 13.177 1.00 94.38 96 THR A CA 1
ATOM 772 C C . THR A 1 96 ? -16.013 12.275 12.807 1.00 94.38 96 THR A C 1
ATOM 774 O O . THR A 1 96 ? -16.067 12.655 11.627 1.00 94.38 96 THR A O 1
ATOM 777 N N . LYS A 1 97 ? -15.747 13.139 13.794 1.00 93.44 97 LYS A N 1
ATOM 778 C CA . LYS A 1 97 ? -15.525 14.585 13.598 1.00 93.44 97 LYS A CA 1
ATOM 779 C C . LYS A 1 97 ? -14.468 14.920 12.534 1.00 93.44 97 LYS A C 1
ATOM 781 O O . LYS A 1 97 ? -14.749 15.803 11.711 1.00 93.44 97 LYS A O 1
ATOM 786 N N . PRO A 1 98 ? -13.289 14.264 12.456 1.00 91.75 98 PRO A N 1
ATOM 787 C CA . PRO A 1 98 ? -12.285 14.598 11.444 1.00 91.75 98 PRO A CA 1
ATOM 788 C C . PRO A 1 98 ? -12.768 14.356 10.007 1.00 91.75 98 PRO A C 1
ATOM 790 O O . PRO A 1 98 ? -12.356 15.077 9.096 1.00 91.75 98 PRO A O 1
ATOM 793 N N . PHE A 1 99 ? -13.680 13.403 9.795 1.00 90.62 99 PHE A N 1
ATOM 794 C CA . PHE A 1 99 ? -14.286 13.141 8.487 1.00 90.62 99 PHE A CA 1
ATOM 795 C C . PHE A 1 99 ? -15.519 14.027 8.223 1.00 90.62 99 PHE A C 1
ATOM 797 O O . PHE A 1 99 ? -15.864 14.256 7.062 1.00 90.62 99 PHE A O 1
ATOM 804 N N . GLN A 1 100 ? -16.142 14.591 9.265 1.00 88.88 100 GLN A N 1
ATOM 805 C CA . GLN A 1 100 ? -17.272 15.523 9.150 1.00 88.88 100 GLN A CA 1
ATOM 806 C C . GLN A 1 100 ? -16.870 16.997 8.958 1.00 88.88 100 GLN A C 1
ATOM 808 O O . GLN A 1 100 ? -17.627 17.752 8.347 1.00 88.88 100 GLN A O 1
ATOM 813 N N . THR A 1 101 ? -15.709 17.418 9.467 1.00 79.00 101 THR A N 1
ATOM 814 C CA . THR A 1 101 ? -15.314 18.843 9.560 1.00 79.00 101 THR A CA 1
ATOM 815 C C . THR A 1 101 ? -14.890 19.457 8.212 1.00 79.00 101 THR A C 1
ATOM 817 O O . THR A 1 101 ? -14.780 20.673 8.077 1.00 79.00 101 THR A O 1
ATOM 820 N N . GLN A 1 102 ? -14.646 18.654 7.169 1.00 71.69 102 GLN A N 1
ATOM 821 C CA . GLN A 1 102 ? -14.216 19.182 5.866 1.00 71.69 102 GLN A CA 1
ATOM 822 C C . GLN A 1 102 ? -15.401 19.645 5.002 1.00 71.69 102 GLN A C 1
ATOM 824 O O . GLN A 1 102 ? -15.949 18.881 4.211 1.00 71.69 102 GLN A O 1
ATOM 829 N N . ASP A 1 103 ? -15.722 20.939 5.069 1.00 59.84 103 ASP A N 1
ATOM 830 C CA . ASP A 1 103 ? -16.818 21.579 4.313 1.00 59.84 103 ASP A CA 1
ATOM 831 C C . ASP A 1 103 ? -16.647 21.598 2.782 1.00 59.84 103 ASP A C 1
ATOM 833 O O . ASP A 1 103 ? -17.586 21.889 2.043 1.00 59.84 103 ASP A O 1
ATOM 837 N N . ARG A 1 104 ? -15.447 21.304 2.268 1.00 62.97 104 ARG A N 1
ATOM 838 C CA . ARG A 1 104 ? -15.092 21.543 0.856 1.00 62.97 104 ARG A CA 1
ATOM 839 C C . ARG A 1 104 ? -15.223 20.347 -0.084 1.00 62.97 104 ARG A C 1
ATOM 841 O O . ARG A 1 104 ? -15.052 20.537 -1.286 1.00 62.97 104 ARG A O 1
ATOM 848 N N . ALA A 1 105 ? -15.467 19.135 0.411 1.00 63.47 105 ALA A N 1
ATOM 849 C CA . ALA A 1 105 ? -15.430 17.935 -0.423 1.00 63.47 105 ALA A CA 1
ATOM 850 C C . ALA A 1 105 ? -16.668 17.042 -0.240 1.00 63.47 105 ALA A C 1
ATOM 852 O O . ALA A 1 105 ? -17.243 16.998 0.847 1.00 63.47 105 ALA A O 1
ATOM 853 N N . PRO A 1 106 ? -17.080 16.311 -1.292 1.00 66.50 106 PRO A N 1
ATOM 854 C CA . PRO A 1 106 ? -18.213 15.402 -1.209 1.00 66.50 106 PRO A CA 1
ATOM 855 C C . PRO A 1 106 ? -17.932 14.291 -0.187 1.00 66.50 106 PRO A C 1
ATOM 857 O O . PRO A 1 106 ? -16.984 13.520 -0.354 1.00 66.50 106 PRO A O 1
ATOM 860 N N . ARG A 1 107 ? -18.788 14.198 0.842 1.00 80.06 107 ARG A N 1
ATOM 861 C CA . ARG A 1 107 ? -18.793 13.170 1.905 1.00 80.06 107 ARG A CA 1
ATOM 862 C C . ARG A 1 107 ? -19.269 11.824 1.356 1.00 80.06 107 ARG A C 1
ATOM 864 O O . ARG A 1 107 ? -20.299 11.286 1.746 1.00 80.06 107 ARG A O 1
ATOM 871 N N . THR A 1 108 ? -18.554 11.333 0.359 1.00 90.19 108 THR A N 1
ATOM 872 C CA . THR A 1 108 ? -18.843 10.062 -0.300 1.00 90.19 108 THR A CA 1
ATOM 873 C C . THR A 1 108 ? -18.027 8.958 0.345 1.00 90.19 108 THR A C 1
ATOM 875 O O . THR A 1 108 ? -16.929 9.191 0.857 1.00 90.19 108 THR A O 1
ATOM 878 N N . TRP A 1 109 ? -18.559 7.739 0.302 1.00 93.19 109 TRP A N 1
ATOM 879 C CA . TRP A 1 109 ? -17.842 6.566 0.788 1.00 93.19 109 TRP A CA 1
ATOM 880 C C . TRP A 1 109 ? -16.496 6.399 0.065 1.00 93.19 109 TRP A C 1
ATOM 882 O O . TRP A 1 109 ? -15.480 6.232 0.732 1.00 93.19 109 TRP A O 1
ATOM 892 N N . ASP A 1 110 ? -16.455 6.575 -1.263 1.00 92.88 110 ASP A N 1
ATOM 893 C CA . ASP A 1 110 ? -15.224 6.473 -2.067 1.00 92.88 110 ASP A CA 1
ATOM 894 C C . ASP A 1 110 ? -14.130 7.442 -1.596 1.00 92.88 110 ASP A C 1
ATOM 896 O O . ASP A 1 110 ? -12.956 7.084 -1.488 1.00 92.88 110 ASP A O 1
ATOM 900 N N . TRP A 1 111 ? -14.524 8.673 -1.263 1.00 93.06 111 TRP A N 1
ATOM 901 C CA . TRP A 1 111 ? -13.626 9.715 -0.771 1.00 93.06 111 TRP A CA 1
ATOM 902 C C . TRP A 1 111 ? -13.003 9.366 0.586 1.00 93.06 111 TRP A C 1
ATOM 904 O O . TRP A 1 111 ? -11.819 9.648 0.807 1.00 93.06 111 TRP A O 1
ATOM 914 N N . ALA A 1 112 ? -13.785 8.769 1.490 1.00 94.81 112 ALA A N 1
ATOM 915 C CA . ALA A 1 112 ? -13.304 8.336 2.801 1.00 94.81 112 ALA A CA 1
ATOM 916 C C . ALA A 1 112 ? -12.441 7.080 2.656 1.00 94.81 112 ALA A C 1
ATOM 918 O O . ALA A 1 112 ? -11.334 7.027 3.192 1.00 94.81 112 ALA A O 1
ATOM 919 N N . ALA A 1 113 ? -12.903 6.118 1.854 1.00 96.19 113 ALA A N 1
ATOM 920 C CA . ALA A 1 113 ? -12.201 4.878 1.568 1.00 96.19 113 ALA A CA 1
ATOM 921 C C . ALA A 1 113 ? -10.810 5.139 0.976 1.00 96.19 113 ALA A C 1
ATOM 923 O O . ALA A 1 113 ? -9.839 4.536 1.424 1.00 96.19 113 ALA A O 1
ATOM 924 N N . GLU A 1 114 ? -10.669 6.079 0.036 1.00 95.88 114 GLU A N 1
ATOM 925 C CA . GLU A 1 114 ? -9.365 6.435 -0.534 1.00 95.88 114 GLU A CA 1
ATOM 926 C C . GLU A 1 114 ? -8.389 6.975 0.526 1.00 95.88 114 GLU A C 1
ATOM 928 O O . GLU A 1 114 ? -7.233 6.550 0.584 1.00 95.88 114 GLU A O 1
ATOM 933 N N . ARG A 1 115 ? -8.849 7.867 1.410 1.00 95.88 115 ARG A N 1
ATOM 934 C CA . ARG A 1 115 ? -8.005 8.461 2.465 1.00 95.88 115 ARG A CA 1
ATOM 935 C C . ARG A 1 115 ? -7.549 7.427 3.476 1.00 95.88 115 ARG A C 1
ATOM 937 O O . ARG A 1 115 ? -6.357 7.345 3.776 1.00 95.88 115 ARG A O 1
ATOM 944 N N . VAL A 1 116 ? -8.497 6.625 3.949 1.00 97.06 116 VAL A N 1
ATOM 945 C CA . VAL A 1 116 ? -8.257 5.547 4.907 1.00 97.06 116 VAL A CA 1
ATOM 946 C C . VAL A 1 116 ? -7.323 4.501 4.297 1.00 97.06 116 VAL A C 1
ATOM 948 O O . VAL A 1 116 ? -6.358 4.087 4.935 1.00 97.06 116 VAL A O 1
ATOM 951 N N . ALA A 1 117 ? -7.526 4.133 3.030 1.00 97.19 117 ALA A N 1
ATOM 952 C CA . ALA A 1 117 ? -6.647 3.214 2.314 1.00 97.19 117 ALA A CA 1
ATOM 953 C C . ALA A 1 117 ? -5.199 3.717 2.240 1.00 97.19 117 ALA A C 1
ATOM 955 O O . ALA A 1 117 ? -4.267 2.955 2.500 1.00 97.19 117 ALA A O 1
ATOM 956 N N . VAL A 1 118 ? -4.993 4.993 1.899 1.00 97.12 118 VAL A N 1
ATOM 957 C CA . VAL A 1 118 ? -3.649 5.584 1.820 1.00 97.12 118 VAL A CA 1
ATOM 958 C C . VAL A 1 118 ? -2.995 5.681 3.197 1.00 97.12 118 VAL A C 1
ATOM 960 O O . VAL A 1 118 ? -1.810 5.367 3.322 1.00 97.12 118 VAL A O 1
ATOM 963 N N . ALA A 1 119 ? -3.754 6.061 4.226 1.00 97.25 119 ALA A N 1
ATOM 964 C CA . ALA A 1 119 ? -3.272 6.103 5.603 1.00 97.25 119 ALA A CA 1
ATOM 965 C C . ALA A 1 119 ? -2.807 4.720 6.078 1.00 97.25 119 ALA A C 1
ATOM 967 O O . ALA A 1 119 ? -1.674 4.569 6.531 1.00 97.25 119 ALA A O 1
ATOM 968 N N . LEU A 1 120 ? -3.631 3.688 5.895 1.00 97.00 120 LEU A N 1
ATOM 969 C CA . LEU A 1 120 ? -3.298 2.317 6.286 1.00 97.00 120 LEU A CA 1
ATOM 970 C C . LEU A 1 120 ? -2.137 1.741 5.467 1.00 97.00 120 LEU A C 1
ATOM 972 O O . LEU A 1 120 ? -1.269 1.060 6.013 1.00 97.00 120 LEU A O 1
ATOM 976 N N . TYR A 1 121 ? -2.065 2.054 4.171 1.00 96.62 121 TYR A N 1
ATOM 977 C CA . TYR A 1 121 ? -0.928 1.670 3.334 1.00 96.62 121 TYR A CA 1
ATOM 978 C C . TYR A 1 121 ? 0.384 2.306 3.820 1.00 96.62 121 TYR A C 1
ATOM 980 O O . TYR A 1 121 ? 1.430 1.649 3.805 1.00 96.62 121 TYR A O 1
ATOM 988 N N . ARG A 1 122 ? 0.338 3.564 4.280 1.00 96.19 122 ARG A N 1
ATOM 989 C CA . ARG A 1 122 ? 1.485 4.233 4.909 1.00 96.19 122 ARG A CA 1
ATOM 990 C C . ARG A 1 122 ? 1.851 3.575 6.235 1.00 96.19 122 ARG A C 1
ATOM 992 O O . ARG A 1 122 ? 3.016 3.240 6.415 1.00 96.19 122 ARG A O 1
ATOM 999 N N . LEU A 1 123 ? 0.881 3.382 7.131 1.00 95.00 123 LEU A N 1
ATOM 1000 C CA . LEU A 1 123 ? 1.097 2.783 8.453 1.00 95.00 123 LEU A CA 1
ATOM 1001 C C . LEU A 1 123 ? 1.732 1.399 8.335 1.00 95.00 123 LEU A C 1
ATOM 1003 O O . LEU A 1 123 ? 2.694 1.105 9.031 1.00 95.00 123 LEU A O 1
ATOM 1007 N N . ARG A 1 124 ? 1.286 0.594 7.365 1.00 93.06 124 ARG A N 1
ATOM 1008 C CA . ARG A 1 124 ? 1.893 -0.705 7.062 1.00 93.06 124 ARG A CA 1
ATOM 1009 C C . ARG A 1 124 ? 3.386 -0.613 6.734 1.00 93.06 124 ARG A C 1
ATOM 1011 O O . ARG A 1 124 ? 4.120 -1.541 7.044 1.00 93.06 124 ARG A O 1
ATOM 1018 N N . ARG A 1 125 ? 3.804 0.432 6.017 1.00 90.81 125 ARG A N 1
ATOM 1019 C CA . ARG A 1 125 ? 5.194 0.613 5.575 1.00 90.81 125 ARG A CA 1
ATOM 1020 C C . ARG A 1 125 ? 6.045 1.417 6.555 1.00 90.81 125 ARG A C 1
ATOM 1022 O O . ARG A 1 125 ? 7.245 1.559 6.329 1.00 90.81 125 ARG A O 1
ATOM 1029 N N . SER A 1 126 ? 5.437 1.954 7.608 1.00 83.00 126 SER A N 1
ATOM 1030 C CA . SER A 1 126 ? 6.147 2.612 8.696 1.00 83.00 126 SER A CA 1
ATOM 1031 C C . SER A 1 126 ? 6.968 1.548 9.430 1.00 83.00 126 SER A C 1
ATOM 1033 O O . SER A 1 126 ? 6.414 0.767 10.190 1.00 83.00 126 SER A O 1
ATOM 1035 N N . GLY A 1 127 ? 8.259 1.451 9.112 1.00 82.06 127 GLY A N 1
ATOM 1036 C CA . GLY A 1 127 ? 9.161 0.384 9.576 1.00 82.06 127 GLY A CA 1
ATOM 1037 C C . GLY A 1 127 ? 9.965 -0.267 8.446 1.00 82.06 127 GLY A C 1
ATOM 1038 O O . GLY A 1 127 ? 11.116 -0.629 8.645 1.00 82.06 127 GLY A O 1
ATOM 1039 N N . ASP A 1 128 ? 9.431 -0.285 7.220 1.00 86.50 128 ASP A N 1
ATOM 1040 C CA . ASP A 1 128 ? 10.114 -0.824 6.028 1.00 86.50 128 ASP A CA 1
ATOM 1041 C C . ASP A 1 128 ? 11.015 0.229 5.335 1.00 86.50 128 ASP A C 1
ATOM 1043 O O . ASP A 1 128 ? 11.379 0.084 4.166 1.00 86.50 128 ASP A O 1
ATOM 1047 N N . GLY A 1 129 ? 11.302 1.354 6.002 1.00 84.69 129 GLY A N 1
ATOM 1048 C CA . GLY A 1 129 ? 12.093 2.463 5.449 1.00 84.69 129 GLY A CA 1
ATOM 1049 C C . GLY A 1 129 ? 11.434 3.229 4.291 1.00 84.69 129 GLY A C 1
ATOM 1050 O O . GLY A 1 129 ? 12.091 4.037 3.638 1.00 84.69 129 GLY A O 1
ATOM 1051 N N . ALA A 1 130 ? 10.147 3.003 4.002 1.00 90.56 130 ALA A N 1
ATOM 1052 C CA . ALA A 1 130 ? 9.478 3.701 2.907 1.00 90.56 130 ALA A CA 1
ATOM 1053 C C . ALA A 1 130 ? 9.174 5.158 3.284 1.00 90.56 130 ALA A C 1
ATOM 1055 O O . ALA A 1 130 ? 8.391 5.432 4.198 1.00 90.56 130 ALA A O 1
ATOM 1056 N N . GLY A 1 131 ? 9.743 6.097 2.529 1.00 94.31 131 GLY A N 1
ATOM 1057 C CA . GLY A 1 131 ? 9.480 7.518 2.725 1.00 94.31 131 GLY A CA 1
ATOM 1058 C C . GLY A 1 131 ? 8.051 7.914 2.337 1.00 94.31 131 GLY A C 1
ATOM 1059 O O . GLY A 1 131 ? 7.375 7.243 1.550 1.00 94.31 131 GLY A O 1
ATOM 1060 N N . VAL A 1 132 ? 7.598 9.073 2.826 1.00 96.50 132 VAL A N 1
ATOM 1061 C CA . VAL A 1 132 ? 6.301 9.670 2.441 1.00 96.50 132 VAL A CA 1
ATOM 1062 C C . VAL A 1 132 ? 6.204 9.851 0.921 1.00 96.50 132 VAL A C 1
ATOM 1064 O O . VAL A 1 132 ? 5.147 9.611 0.339 1.00 96.50 132 VAL A O 1
ATOM 1067 N N . ARG A 1 133 ? 7.325 10.186 0.270 1.00 95.81 133 ARG A N 1
ATOM 1068 C CA . ARG A 1 133 ? 7.447 10.302 -1.188 1.00 95.81 133 ARG A CA 1
ATOM 1069 C C . ARG A 1 133 ? 7.114 9.005 -1.923 1.00 95.81 133 ARG A C 1
ATOM 1071 O O . ARG A 1 133 ? 6.362 9.026 -2.895 1.00 95.81 133 ARG A O 1
ATOM 1078 N N . ASP A 1 134 ? 7.623 7.870 -1.449 1.00 94.81 134 ASP A N 1
ATOM 1079 C CA . ASP A 1 134 ? 7.359 6.571 -2.075 1.00 94.81 134 ASP A CA 1
ATOM 1080 C C . ASP A 1 134 ? 5.900 6.160 -1.909 1.00 94.81 134 ASP A C 1
ATOM 1082 O O . ASP A 1 134 ? 5.305 5.549 -2.801 1.00 94.81 134 ASP A O 1
ATOM 1086 N N . VAL A 1 135 ? 5.309 6.486 -0.760 1.00 95.31 135 VAL A N 1
ATOM 1087 C CA . VAL A 1 135 ? 3.886 6.260 -0.511 1.00 95.31 135 VAL A CA 1
ATOM 1088 C C . VAL A 1 135 ? 3.044 7.111 -1.458 1.00 95.31 135 VAL A C 1
ATOM 1090 O O . VAL A 1 135 ? 2.201 6.561 -2.163 1.00 95.31 135 VAL A O 1
ATOM 1093 N N . ALA A 1 136 ? 3.326 8.410 -1.547 1.00 95.44 136 ALA A N 1
ATOM 1094 C CA . ALA A 1 136 ? 2.652 9.343 -2.446 1.00 95.44 136 ALA A CA 1
ATOM 1095 C C . ALA A 1 136 ? 2.699 8.863 -3.908 1.00 95.44 136 ALA A C 1
ATOM 1097 O O . ALA A 1 136 ? 1.661 8.751 -4.564 1.00 95.44 136 ALA A O 1
ATOM 1098 N N . LEU A 1 137 ? 3.882 8.449 -4.381 1.00 93.31 137 LEU A N 1
ATOM 1099 C CA . LEU A 1 137 ? 4.080 7.916 -5.732 1.00 93.31 137 LEU A CA 1
ATOM 1100 C C . LEU A 1 137 ? 3.294 6.619 -5.975 1.00 93.31 137 LEU A C 1
ATOM 1102 O O . LEU A 1 137 ? 2.705 6.445 -7.040 1.00 93.31 137 LEU A O 1
ATOM 1106 N N . ASN A 1 138 ? 3.260 5.702 -5.004 1.00 92.62 138 ASN A N 1
ATOM 1107 C CA . ASN A 1 138 ? 2.550 4.425 -5.147 1.00 92.62 138 ASN A CA 1
ATOM 1108 C C . ASN A 1 138 ? 1.023 4.553 -5.068 1.00 92.62 138 ASN A C 1
ATOM 1110 O O . ASN A 1 138 ? 0.319 3.704 -5.634 1.00 92.62 138 ASN A O 1
ATOM 1114 N N . CYS A 1 139 ? 0.540 5.563 -4.343 1.00 93.56 139 CYS A N 1
ATOM 1115 C CA . CYS A 1 139 ? -0.874 5.878 -4.157 1.00 93.56 139 CYS A CA 1
ATOM 1116 C C . CYS A 1 139 ? -1.426 6.832 -5.227 1.00 93.56 139 CYS A C 1
ATOM 1118 O O . CYS A 1 139 ? -2.643 6.946 -5.342 1.00 93.56 139 CYS A O 1
ATOM 1120 N N . GLY A 1 140 ? -0.560 7.510 -5.989 1.00 93.44 140 GLY A N 1
ATOM 1121 C CA . GLY A 1 140 ? -0.968 8.499 -6.989 1.00 93.44 140 GLY A CA 1
ATOM 1122 C C . GLY A 1 140 ? -1.465 9.815 -6.381 1.00 93.44 140 GLY A C 1
ATOM 1123 O O . GLY A 1 140 ? -2.318 10.474 -6.969 1.00 93.44 140 GLY A O 1
ATOM 1124 N N . CYS A 1 141 ? -0.966 10.199 -5.203 1.00 94.44 141 CYS A N 1
ATOM 1125 C CA . CYS A 1 141 ? -1.365 11.421 -4.501 1.00 94.44 141 CYS A CA 1
ATOM 1126 C C . CYS A 1 141 ? -0.150 12.286 -4.127 1.00 94.44 141 CYS A C 1
ATOM 1128 O O . CYS A 1 141 ? 0.995 11.895 -4.341 1.00 94.44 141 CYS A O 1
ATOM 1130 N N . SER A 1 142 ? -0.388 13.493 -3.605 1.00 95.94 142 SER A N 1
ATOM 1131 C CA . SER A 1 142 ? 0.694 14.380 -3.153 1.00 95.94 142 SER A CA 1
ATOM 1132 C C . SER A 1 142 ? 1.225 13.971 -1.772 1.00 95.94 142 SER A C 1
ATOM 1134 O O . SER A 1 142 ? 0.478 13.430 -0.955 1.00 95.94 142 SER A O 1
ATOM 1136 N N . GLU A 1 143 ? 2.491 14.278 -1.467 1.00 97.44 143 GLU A N 1
ATOM 1137 C CA . GLU A 1 143 ? 3.092 14.004 -0.146 1.00 97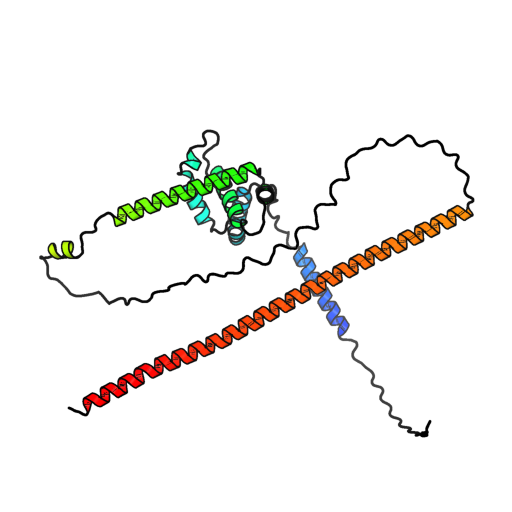.44 143 GLU A CA 1
ATOM 1138 C C . GLU A 1 143 ? 2.289 14.656 0.998 1.00 97.44 143 GLU A C 1
ATOM 1140 O O . GLU A 1 143 ? 2.016 14.017 2.015 1.00 97.44 143 GLU A O 1
ATOM 1145 N N . GLY A 1 144 ? 1.820 15.895 0.801 1.00 97.44 144 GLY A N 1
ATOM 1146 C CA . GLY A 1 144 ? 0.974 16.595 1.772 1.00 97.44 144 GLY A CA 1
ATOM 1147 C C . GLY A 1 144 ? -0.380 15.912 1.992 1.00 97.44 144 GLY A C 1
ATOM 1148 O O . GLY A 1 144 ? -0.856 15.840 3.125 1.00 97.44 144 GLY A O 1
ATOM 1149 N N . SER A 1 145 ? -0.976 15.342 0.937 1.00 96.06 145 SER A N 1
ATOM 1150 C CA . SER A 1 145 ? -2.206 14.547 1.048 1.00 96.06 145 SER A CA 1
ATOM 1151 C C . SER A 1 145 ? -1.986 13.304 1.901 1.00 96.06 145 SER A C 1
ATOM 1153 O O . SER A 1 145 ? -2.794 13.038 2.783 1.00 96.06 145 SER A O 1
ATOM 1155 N N . VAL A 1 146 ? -0.878 12.582 1.698 1.00 97.25 146 VAL A N 1
ATOM 1156 C CA . VAL A 1 146 ? -0.539 11.401 2.507 1.00 97.25 146 VAL A CA 1
ATOM 1157 C C . VAL A 1 146 ? -0.480 11.769 3.987 1.00 97.25 146 VAL A C 1
ATOM 1159 O O . VAL A 1 146 ? -1.115 11.104 4.805 1.00 97.25 146 VAL A O 1
ATOM 1162 N N . VAL A 1 147 ? 0.244 12.835 4.342 1.00 97.25 147 VAL A N 1
ATOM 1163 C CA . VAL A 1 147 ? 0.382 13.269 5.741 1.00 97.25 147 VAL A CA 1
ATOM 1164 C C . VAL A 1 147 ? -0.962 13.676 6.333 1.00 97.25 147 VAL A C 1
ATOM 1166 O O . VAL A 1 147 ? -1.327 13.170 7.395 1.00 97.25 147 VAL A O 1
ATOM 1169 N N . ASN A 1 148 ? -1.716 14.517 5.625 1.00 96.44 148 ASN A N 1
ATOM 1170 C CA . ASN A 1 148 ? -3.021 14.991 6.074 1.00 96.44 148 ASN A CA 1
ATOM 1171 C C . ASN A 1 148 ? -4.013 13.833 6.276 1.00 96.44 148 ASN A C 1
ATOM 1173 O O . ASN A 1 148 ? -4.641 13.726 7.323 1.00 96.44 148 ASN A O 1
ATOM 1177 N N . TRP A 1 149 ? -4.115 12.920 5.309 1.00 96.50 149 TRP A N 1
ATOM 1178 C CA . TRP A 1 149 ? -5.030 11.778 5.389 1.00 96.50 149 TRP A CA 1
ATOM 1179 C C . TRP A 1 149 ? -4.625 10.781 6.471 1.00 96.50 149 TRP A C 1
ATOM 1181 O O . TRP A 1 149 ? -5.497 10.222 7.130 1.00 96.50 149 TRP A O 1
ATOM 1191 N N . THR A 1 150 ? -3.318 10.590 6.690 1.00 97.38 150 THR A N 1
ATOM 1192 C CA . THR A 1 150 ? -2.830 9.755 7.798 1.00 97.38 150 THR A CA 1
ATOM 1193 C C . THR A 1 150 ? -3.269 10.341 9.132 1.00 97.38 150 THR A C 1
ATOM 1195 O O . THR A 1 150 ? -3.876 9.628 9.921 1.00 97.38 150 THR A O 1
ATOM 1198 N N . ARG A 1 151 ? -3.017 11.637 9.356 1.00 97.00 151 ARG A N 1
ATOM 1199 C CA . ARG A 1 151 ? -3.414 12.331 10.587 1.00 97.00 151 ARG A CA 1
ATOM 1200 C C . ARG A 1 151 ? -4.922 12.241 10.808 1.00 97.00 151 ARG A C 1
ATOM 1202 O O . ARG A 1 151 ? -5.350 11.773 11.847 1.00 97.00 151 ARG A O 1
ATOM 1209 N N . MET A 1 152 ? -5.706 12.577 9.787 1.00 95.56 152 MET A N 1
ATOM 1210 C CA . MET A 1 152 ? -7.168 12.525 9.838 1.00 95.56 152 MET A CA 1
ATOM 1211 C C . MET A 1 152 ? -7.700 11.122 10.173 1.00 95.56 152 MET A C 1
ATOM 1213 O O . MET A 1 152 ? -8.669 10.990 10.912 1.00 95.56 152 MET A O 1
ATOM 1217 N N . THR A 1 153 ? -7.061 10.073 9.643 1.00 96.62 153 THR A N 1
ATOM 1218 C CA . THR A 1 153 ? -7.435 8.682 9.939 1.00 96.62 153 THR A CA 1
ATOM 1219 C C . THR A 1 153 ? -7.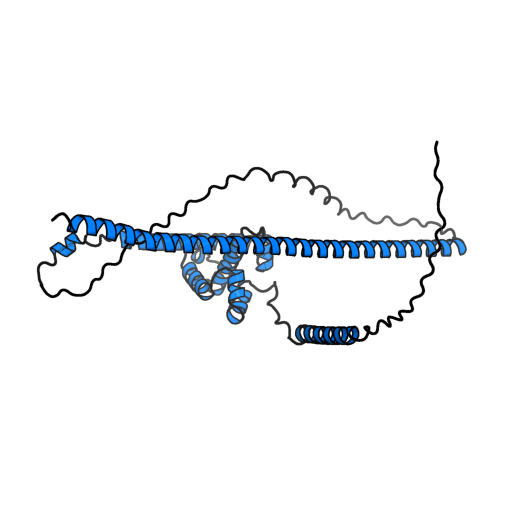070 8.304 11.371 1.00 96.62 153 THR A C 1
ATOM 1221 O O . THR A 1 153 ? -7.883 7.688 12.043 1.00 96.62 153 THR A O 1
ATOM 1224 N N . VAL A 1 154 ? -5.882 8.682 11.853 1.00 97.12 154 VAL A N 1
ATOM 1225 C CA . VAL A 1 154 ? -5.457 8.423 13.240 1.00 97.12 154 VAL A CA 1
ATOM 1226 C C . VAL A 1 154 ? -6.356 9.155 14.236 1.00 97.12 154 VAL A C 1
ATOM 1228 O O . VAL A 1 154 ? -6.832 8.530 15.176 1.00 97.12 154 VAL A O 1
ATOM 1231 N N . ASP A 1 155 ? -6.658 10.430 13.991 1.00 96.44 155 ASP A N 1
ATOM 1232 C CA . ASP A 1 155 ? -7.561 11.219 14.834 1.00 96.44 155 ASP A CA 1
ATOM 1233 C C . ASP A 1 155 ? -8.959 10.570 14.896 1.00 96.44 155 ASP A C 1
ATOM 1235 O O . ASP A 1 155 ? -9.538 10.449 15.972 1.00 96.44 155 ASP A O 1
ATOM 1239 N N . GLY A 1 156 ? -9.476 10.074 13.764 1.00 95.81 156 GLY A N 1
ATOM 1240 C CA . GLY A 1 156 ? -10.764 9.370 13.727 1.00 95.81 156 GLY A CA 1
ATOM 1241 C C . GLY A 1 156 ? -10.738 8.007 14.425 1.00 95.81 156 GLY A C 1
ATOM 1242 O O . GLY A 1 156 ? -11.723 7.615 15.038 1.00 95.81 156 GLY A O 1
ATOM 1243 N N . LEU A 1 157 ? -9.617 7.280 14.366 1.00 96.25 157 LEU A N 1
ATOM 1244 C CA . LEU A 1 157 ? -9.458 6.023 15.106 1.00 96.25 157 LEU A CA 1
ATOM 1245 C C . LEU A 1 157 ? -9.403 6.253 16.619 1.00 96.25 157 LEU A C 1
ATOM 1247 O O . LEU A 1 157 ? -9.958 5.447 17.360 1.00 96.25 157 LEU A O 1
ATOM 1251 N N . ASN A 1 158 ? -8.766 7.337 17.064 1.00 95.81 158 ASN A N 1
ATOM 1252 C CA . ASN A 1 158 ? -8.730 7.704 18.479 1.00 95.81 158 ASN A CA 1
ATOM 1253 C C . ASN A 1 158 ? -10.130 8.065 18.994 1.00 95.81 158 ASN A C 1
ATOM 1255 O O . ASN A 1 158 ? -10.514 7.586 20.052 1.00 95.81 158 ASN A O 1
ATOM 1259 N N . GLU A 1 159 ? -10.916 8.821 18.219 1.00 95.06 159 GLU A N 1
ATOM 1260 C CA . GLU A 1 159 ? -12.307 9.144 18.574 1.00 95.06 159 GLU A CA 1
ATOM 1261 C C . GLU A 1 159 ? -13.173 7.879 18.715 1.00 95.06 159 GLU A C 1
ATOM 1263 O O . GLU A 1 159 ? -13.877 7.725 19.707 1.00 95.06 159 GLU A O 1
ATOM 1268 N N . LEU A 1 160 ? -13.057 6.921 17.785 1.00 93.94 160 LEU A N 1
ATOM 1269 C CA . LEU A 1 160 ? -13.768 5.638 17.897 1.00 93.94 160 LEU A CA 1
ATOM 1270 C C . LEU A 1 160 ? -13.336 4.824 19.129 1.00 93.94 160 LEU A C 1
ATOM 1272 O O . LEU A 1 160 ? -14.156 4.137 19.730 1.00 93.94 160 LEU A O 1
ATOM 1276 N N . ALA A 1 161 ? -12.055 4.882 19.502 1.00 91.94 161 ALA A N 1
ATOM 1277 C CA . ALA A 1 161 ? -11.552 4.184 20.683 1.00 91.94 161 ALA A CA 1
ATOM 1278 C C . ALA A 1 161 ? -12.056 4.817 21.992 1.00 91.94 161 ALA A C 1
ATOM 1280 O O . ALA A 1 161 ? -12.294 4.103 22.965 1.00 91.94 161 ALA A O 1
ATOM 1281 N N . GLU A 1 162 ? -12.224 6.140 22.030 1.00 91.25 162 GLU A N 1
ATOM 1282 C CA . GLU A 1 162 ? -12.822 6.845 23.169 1.00 91.25 162 GLU A CA 1
ATOM 1283 C C . GLU A 1 162 ? -14.306 6.477 23.339 1.00 91.25 162 GLU A C 1
ATOM 1285 O O . GLU A 1 162 ? -14.716 6.144 24.450 1.00 91.25 162 GLU A O 1
ATOM 1290 N N . GLU A 1 163 ? -15.079 6.425 22.248 1.00 85.62 163 GLU A N 1
ATOM 1291 C CA . GLU A 1 163 ? -16.495 6.017 22.270 1.00 85.62 163 GLU A CA 1
ATOM 1292 C C . GLU A 1 163 ? -16.689 4.587 22.805 1.00 85.62 163 GLU A C 1
ATOM 1294 O O . GLU A 1 163 ? -17.557 4.345 23.649 1.00 85.62 163 GLU A O 1
ATOM 1299 N N . ASP A 1 164 ? -15.862 3.637 22.356 1.00 82.69 164 ASP A N 1
ATOM 1300 C CA . ASP A 1 164 ? -15.928 2.249 22.828 1.00 82.69 164 ASP A CA 1
ATOM 1301 C C . ASP A 1 164 ? -15.583 2.152 24.332 1.00 82.69 164 ASP A C 1
ATOM 1303 O O . ASP A 1 164 ? -16.242 1.425 25.081 1.00 82.69 164 ASP A O 1
ATOM 1307 N N . ASN A 1 165 ? -14.605 2.934 24.809 1.00 80.00 165 ASN A N 1
ATOM 1308 C CA . ASN A 1 165 ? -14.235 2.976 26.228 1.00 80.00 165 ASN A CA 1
ATOM 1309 C C . ASN A 1 165 ? -15.335 3.589 27.111 1.00 80.00 165 ASN A C 1
ATOM 1311 O O . ASN A 1 165 ? -15.559 3.114 28.229 1.00 80.00 165 ASN A O 1
ATOM 1315 N N . GLU A 1 166 ? -16.032 4.626 26.640 1.00 78.12 166 GLU A N 1
ATOM 1316 C CA . GLU A 1 166 ? -17.168 5.233 27.350 1.00 78.12 166 GLU A CA 1
ATOM 1317 C C . GLU A 1 166 ? -18.358 4.270 27.455 1.00 78.12 166 GLU A C 1
ATOM 1319 O O . GLU A 1 166 ? -19.002 4.187 28.503 1.00 78.12 166 GLU A O 1
ATOM 1324 N N . LEU A 1 167 ? -18.627 3.487 26.408 1.00 74.62 167 LEU A N 1
ATOM 1325 C CA . LEU A 1 167 ? -19.675 2.463 26.430 1.00 74.62 167 LEU A CA 1
ATOM 1326 C C . LEU A 1 167 ? -19.345 1.328 27.405 1.00 74.62 167 LEU A C 1
ATOM 1328 O O . LEU A 1 167 ? -20.203 0.933 28.197 1.00 74.62 167 LEU A O 1
ATOM 1332 N N . GLU A 1 168 ? -18.106 0.836 27.394 1.00 74.50 168 GLU A N 1
ATOM 1333 C CA . GLU A 1 168 ? -17.624 -0.180 28.339 1.00 74.50 168 GLU A CA 1
ATOM 1334 C C . GLU A 1 168 ? -17.683 0.327 29.786 1.00 74.50 168 GLU A C 1
ATOM 1336 O O . GLU A 1 168 ? -18.160 -0.372 30.681 1.00 74.50 168 GLU A O 1
ATOM 1341 N N . SER A 1 169 ? -17.269 1.569 30.043 1.00 75.56 169 SER A N 1
ATOM 1342 C CA . SER A 1 169 ? -17.345 2.155 31.387 1.00 75.56 169 SER A CA 1
ATOM 1343 C C . SER A 1 169 ? -18.781 2.479 31.822 1.00 75.56 169 SER A C 1
ATOM 1345 O O . SER A 1 169 ? -19.097 2.314 32.999 1.00 75.56 169 SER A O 1
ATOM 1347 N N . ALA A 1 170 ? -19.691 2.820 30.906 1.00 70.31 170 ALA A N 1
ATOM 1348 C CA . ALA A 1 170 ? -21.120 2.955 31.203 1.00 70.31 170 ALA A CA 1
ATOM 1349 C C . ALA A 1 170 ? -21.807 1.605 31.485 1.00 70.31 170 ALA A C 1
ATOM 1351 O O . ALA A 1 170 ? -22.749 1.547 32.279 1.00 70.31 170 ALA A O 1
ATOM 1352 N N . LEU A 1 171 ? -21.347 0.518 30.858 1.00 69.12 171 LEU A N 1
ATOM 1353 C CA . LEU A 1 171 ? -21.814 -0.840 31.146 1.00 69.12 171 LEU A CA 1
ATOM 1354 C C . LEU A 1 171 ? -21.266 -1.354 32.480 1.00 69.12 171 LEU A C 1
ATOM 1356 O O . LEU A 1 171 ? -22.027 -1.917 33.263 1.00 69.12 171 LEU A O 1
ATOM 1360 N N . ASN A 1 172 ? -19.989 -1.099 32.766 1.00 71.81 172 ASN A N 1
ATOM 1361 C CA . ASN A 1 172 ? -19.341 -1.497 34.017 1.00 71.81 172 ASN A CA 1
ATOM 1362 C C . ASN A 1 172 ? -19.751 -0.615 35.212 1.00 71.81 172 ASN A C 1
ATOM 1364 O O . ASN A 1 172 ? -19.703 -1.071 36.350 1.00 71.81 172 ASN A O 1
ATOM 1368 N N . GLY A 1 173 ? -20.170 0.630 34.965 1.00 61.84 173 GLY A N 1
ATOM 1369 C CA . GLY A 1 173 ? -20.669 1.573 35.973 1.00 61.84 173 GLY A CA 1
ATOM 1370 C C . GLY A 1 173 ? -22.163 1.449 36.279 1.00 61.84 173 GLY A C 1
ATOM 1371 O O . GLY A 1 173 ? -22.659 2.102 37.196 1.00 61.84 173 GLY A O 1
ATOM 1372 N N . ARG A 1 174 ? -22.907 0.609 35.548 1.00 56.59 174 ARG A N 1
ATOM 1373 C CA . ARG A 1 174 ? -24.193 0.120 36.048 1.00 56.59 174 ARG A CA 1
ATOM 1374 C C . ARG A 1 174 ? -23.867 -0.940 37.082 1.00 56.59 174 ARG A C 1
ATOM 1376 O O . ARG A 1 174 ? -23.551 -2.062 36.701 1.00 56.59 174 ARG A O 1
ATOM 1383 N N . ASP A 1 175 ? -23.950 -0.559 38.355 1.00 56.09 175 ASP A N 1
ATOM 1384 C CA . ASP A 1 175 ? -24.007 -1.471 39.495 1.00 56.09 175 ASP A CA 1
ATOM 1385 C C . ASP A 1 175 ? -25.031 -2.569 39.185 1.00 56.09 175 ASP A C 1
ATOM 1387 O O . ASP A 1 175 ? -26.235 -2.429 39.420 1.00 56.09 175 ASP A O 1
ATOM 1391 N N . LEU A 1 176 ? -24.563 -3.664 38.583 1.00 55.84 176 LEU A N 1
ATOM 1392 C CA . LEU A 1 176 ? -25.309 -4.902 38.556 1.00 55.84 176 LEU A CA 1
ATOM 1393 C C . LEU A 1 176 ? -25.548 -5.206 40.032 1.00 55.84 176 LEU A C 1
ATOM 1395 O O . LEU A 1 176 ? -24.562 -5.270 40.776 1.00 55.84 176 LEU A O 1
ATOM 1399 N N . PRO A 1 177 ? -26.816 -5.308 40.478 1.00 59.81 177 PRO A N 1
ATOM 1400 C CA . PRO A 1 177 ? -27.108 -5.550 41.879 1.00 59.81 177 PRO A CA 1
ATOM 1401 C C . PRO A 1 177 ? -26.252 -6.729 42.305 1.00 59.81 177 PRO A C 1
ATOM 1403 O O . PRO A 1 177 ? -26.223 -7.756 41.614 1.00 59.81 177 PRO A O 1
ATOM 1406 N N . SER A 1 178 ? -25.477 -6.533 43.375 1.00 58.44 178 SER A N 1
ATOM 1407 C CA . SER A 1 178 ? -24.564 -7.562 43.850 1.00 58.44 178 SER A CA 1
ATOM 1408 C C . SER A 1 178 ? -25.336 -8.875 43.964 1.00 58.44 178 SER A C 1
ATOM 1410 O O . SER A 1 178 ? -26.536 -8.879 44.253 1.00 58.44 178 SER A O 1
ATOM 1412 N N . LEU A 1 179 ? -24.675 -10.004 43.704 1.00 56.12 179 LEU A N 1
ATOM 1413 C CA . LEU A 1 179 ? -25.314 -11.324 43.766 1.00 56.12 179 LEU A CA 1
ATOM 1414 C C . LEU A 1 179 ? -26.093 -11.518 45.090 1.00 56.12 179 LEU A C 1
ATOM 1416 O O . LEU A 1 179 ? -27.124 -12.182 45.111 1.00 56.12 179 LEU A O 1
ATOM 1420 N N . ASP A 1 180 ? -25.655 -10.845 46.159 1.00 63.16 180 ASP A N 1
ATOM 1421 C CA . ASP A 1 180 ? -26.308 -10.782 47.468 1.00 63.16 180 ASP A CA 1
ATOM 1422 C C . ASP A 1 180 ? -27.625 -9.976 47.485 1.00 63.16 180 ASP A C 1
ATOM 1424 O O . ASP A 1 180 ? -28.575 -10.366 48.165 1.00 63.16 180 ASP A O 1
ATOM 1428 N N . GLN A 1 181 ? -27.743 -8.889 46.713 1.00 63.12 181 GLN A N 1
ATOM 1429 C CA . GLN A 1 181 ? -28.993 -8.127 46.549 1.00 63.12 181 GLN A CA 1
ATOM 1430 C C . GLN A 1 181 ? -30.036 -8.889 45.712 1.00 63.12 181 GLN A C 1
ATOM 1432 O O . GLN A 1 181 ? -31.240 -8.791 45.968 1.00 63.12 181 GLN A O 1
ATOM 1437 N N . LEU A 1 182 ? -29.592 -9.702 44.749 1.00 58.28 182 LEU A N 1
ATOM 1438 C CA . LEU A 1 182 ? -30.465 -10.619 44.004 1.00 58.28 182 LEU A CA 1
ATOM 1439 C C . LEU A 1 182 ? -30.849 -11.855 44.837 1.00 58.28 182 LEU A C 1
ATOM 1441 O O . LEU A 1 182 ? -31.983 -12.326 44.754 1.00 58.28 182 LEU A O 1
ATOM 1445 N N . ALA A 1 183 ? -29.959 -12.341 45.706 1.00 58.53 183 ALA A N 1
ATOM 1446 C CA . ALA A 1 183 ? -30.271 -13.426 46.637 1.00 58.53 183 ALA A CA 1
ATOM 1447 C C . ALA A 1 183 ? -31.302 -13.004 47.703 1.00 58.53 183 ALA A C 1
ATOM 1449 O O . ALA A 1 183 ? -32.168 -13.801 48.066 1.00 58.53 183 ALA A O 1
ATOM 1450 N N . ALA A 1 184 ? -31.275 -11.742 48.148 1.00 59.19 184 ALA A N 1
ATOM 1451 C CA . ALA A 1 184 ? -32.244 -11.201 49.105 1.00 59.19 184 ALA A CA 1
ATOM 1452 C C . ALA A 1 184 ? -33.664 -11.015 48.526 1.00 59.19 184 ALA A C 1
ATOM 1454 O O . ALA A 1 184 ? -34.626 -10.951 49.289 1.00 59.19 184 ALA A O 1
ATOM 1455 N N . SER A 1 185 ? -33.821 -10.969 47.197 1.00 56.47 185 SER A N 1
ATOM 1456 C CA . SER A 1 185 ? -35.130 -10.868 46.525 1.00 56.47 185 SER A CA 1
ATOM 1457 C C . SER A 1 185 ? -35.681 -12.211 46.018 1.00 56.47 185 SER A C 1
ATOM 1459 O O . SER A 1 185 ? -36.818 -12.271 45.559 1.00 56.47 185 SER A O 1
ATOM 1461 N N . SER A 1 186 ? -34.930 -13.309 46.169 1.00 49.09 186 SER A N 1
ATOM 1462 C CA . SER A 1 186 ? -35.296 -14.657 45.699 1.00 49.09 186 SER A CA 1
ATOM 1463 C C . SER A 1 186 ? -35.888 -15.562 46.799 1.00 49.09 186 SER A C 1
ATOM 1465 O O . SER A 1 186 ? -35.827 -16.792 46.706 1.00 49.09 186 SER A O 1
ATOM 1467 N N . GLN A 1 187 ? -36.482 -14.996 47.852 1.00 49.62 187 GLN A N 1
ATOM 1468 C CA . GLN A 1 187 ? -37.156 -15.771 48.901 1.00 49.62 187 GLN A CA 1
ATOM 1469 C C . GLN A 1 187 ? -38.629 -16.060 48.549 1.00 49.62 187 GLN A C 1
ATOM 1471 O O . GLN A 1 187 ? -39.523 -15.781 49.336 1.00 49.62 187 GLN A O 1
ATOM 1476 N N . ALA A 1 188 ? -38.888 -16.609 47.363 1.00 53.31 188 ALA A N 1
ATOM 1477 C CA . ALA A 1 188 ? -40.139 -17.289 47.018 1.00 53.31 188 ALA A CA 1
ATOM 1478 C C . ALA A 1 188 ? -39.949 -18.035 45.694 1.00 53.31 188 ALA A C 1
ATOM 1480 O O . ALA A 1 188 ? -40.056 -17.455 44.623 1.00 53.31 188 ALA A O 1
ATOM 1481 N N . ASP A 1 189 ? -39.556 -19.300 45.803 1.00 45.75 189 ASP A N 1
ATOM 1482 C CA . ASP A 1 189 ? -40.097 -20.433 45.046 1.00 45.75 189 ASP A CA 1
ATOM 1483 C C . ASP A 1 189 ? -39.027 -21.505 44.876 1.00 45.75 189 ASP A C 1
ATOM 1485 O O . ASP A 1 189 ? -38.151 -21.502 44.013 1.00 45.75 189 ASP A O 1
ATOM 1489 N N . SER A 1 190 ? -39.128 -22.475 45.778 1.00 55.84 190 SER A N 1
ATOM 1490 C CA . SER A 1 190 ? -38.555 -23.792 45.623 1.00 55.84 190 SER A CA 1
ATOM 1491 C C . SER A 1 190 ? -39.034 -24.393 44.308 1.00 55.84 190 SER A C 1
ATOM 1493 O O . SER A 1 190 ? -40.215 -24.697 44.212 1.00 55.84 190 SER A O 1
ATOM 1495 N N . LEU A 1 191 ? -38.143 -24.651 43.353 1.00 51.47 191 LEU A N 1
ATOM 1496 C CA . LEU A 1 191 ? -38.236 -25.824 42.485 1.00 51.47 191 LEU A CA 1
ATOM 1497 C C . LEU A 1 191 ? -36.916 -26.056 41.731 1.00 51.47 191 LEU A C 1
ATOM 1499 O O . LEU A 1 191 ? -36.500 -25.286 40.876 1.00 51.47 191 LEU A O 1
ATOM 1503 N N . SER A 1 192 ? -36.316 -27.211 42.033 1.00 43.91 192 SER A N 1
ATOM 1504 C CA . SER A 1 192 ? -35.382 -27.984 41.198 1.00 43.91 192 SER A CA 1
ATOM 1505 C C . SER A 1 192 ? -34.076 -27.293 40.774 1.00 43.91 192 SER A C 1
ATOM 1507 O O . SER A 1 192 ? -34.019 -26.536 39.820 1.00 43.91 192 SER A O 1
ATOM 1509 N N . LYS A 1 193 ? -32.934 -27.575 41.412 1.00 52.56 193 LYS A N 1
ATOM 1510 C CA . LYS A 1 193 ? -32.140 -28.805 41.196 1.00 52.56 193 LYS A CA 1
ATOM 1511 C C . LYS A 1 193 ? -32.208 -29.320 39.754 1.00 52.56 193 LYS A C 1
ATOM 1513 O O . LYS A 1 193 ? -32.890 -30.310 39.506 1.00 52.56 193 LYS A O 1
ATOM 1518 N N . ARG A 1 194 ? -31.441 -28.721 38.843 1.00 50.69 194 ARG A N 1
ATOM 1519 C CA . ARG A 1 194 ? -30.616 -29.422 37.838 1.00 50.69 194 ARG A CA 1
ATOM 1520 C C . ARG A 1 194 ? -29.922 -28.396 36.942 1.00 50.69 194 ARG A C 1
ATOM 1522 O O . ARG A 1 194 ? -30.537 -27.421 36.547 1.00 50.69 194 ARG A O 1
ATOM 1529 N N . LEU A 1 195 ? -28.682 -28.724 36.575 1.00 51.53 195 LEU A N 1
ATOM 1530 C CA . LEU A 1 195 ? -27.843 -28.088 35.550 1.00 51.53 195 LEU A CA 1
ATOM 1531 C C . LEU A 1 195 ? -26.983 -26.903 36.003 1.00 51.53 195 LEU A C 1
ATOM 1533 O O . LEU A 1 195 ? -27.181 -25.810 35.514 1.00 51.53 195 LEU A O 1
ATOM 1537 N N . PHE A 1 196 ? -25.935 -27.135 36.799 1.00 39.12 196 PHE A N 1
ATOM 1538 C CA . PHE A 1 196 ? -24.653 -26.468 36.529 1.00 39.12 196 PHE A CA 1
ATOM 1539 C C . PHE A 1 196 ? -23.484 -27.392 36.887 1.00 39.12 196 PHE A C 1
ATOM 1541 O O . PHE A 1 196 ? -23.356 -27.870 38.013 1.00 39.12 196 PHE A O 1
ATOM 1548 N N . ARG A 1 197 ? -22.667 -27.689 35.869 1.00 41.62 197 ARG A N 1
ATOM 1549 C CA . ARG A 1 197 ? -21.336 -28.294 35.995 1.00 41.62 197 ARG A CA 1
ATOM 1550 C C . ARG A 1 197 ? -20.329 -27.188 36.346 1.00 41.62 197 ARG A C 1
ATOM 1552 O O . ARG A 1 197 ? -20.457 -26.096 35.796 1.00 41.62 197 ARG A O 1
ATOM 1559 N N . PRO A 1 198 ? -19.313 -27.464 37.179 1.00 45.22 198 PRO A N 1
ATOM 1560 C CA . PRO A 1 198 ? -18.251 -26.508 37.456 1.00 45.22 198 PRO A CA 1
ATOM 1561 C C . PRO A 1 198 ? -17.280 -26.425 36.268 1.00 45.22 198 PRO A C 1
ATOM 1563 O O . PRO A 1 198 ? -16.779 -27.445 35.792 1.00 45.22 198 PRO A O 1
ATOM 1566 N N . VAL A 1 199 ? -17.021 -25.204 35.799 1.00 45.81 199 VAL A N 1
ATOM 1567 C CA . VAL A 1 199 ? -15.926 -24.876 34.876 1.00 45.81 199 VAL A CA 1
ATOM 1568 C C . VAL A 1 199 ? -14.705 -24.522 35.725 1.00 45.81 199 VAL A C 1
ATOM 1570 O O . VAL A 1 199 ? -14.783 -23.689 36.624 1.00 45.81 199 VAL A O 1
ATOM 1573 N N . THR A 1 200 ? -13.593 -25.206 35.477 1.00 54.28 200 THR A N 1
ATOM 1574 C CA . THR A 1 200 ? -12.303 -25.015 36.154 1.00 54.28 200 THR A CA 1
ATOM 1575 C C . THR A 1 200 ? -11.575 -23.756 35.664 1.00 54.28 200 THR A C 1
ATOM 1577 O O . THR A 1 200 ? -11.656 -23.459 34.471 1.00 54.28 200 THR A O 1
ATOM 1580 N N . PRO A 1 201 ? -10.788 -23.073 36.517 1.00 55.12 201 PRO A N 1
ATOM 1581 C CA . PRO A 1 201 ? -9.954 -21.948 36.115 1.00 55.12 201 PRO A CA 1
ATOM 1582 C C . PRO A 1 201 ? -8.557 -22.436 35.693 1.00 55.12 201 PRO A C 1
ATOM 1584 O O . PRO A 1 201 ? -7.753 -22.836 36.526 1.00 55.12 201 PRO A O 1
ATOM 1587 N N . ASN A 1 202 ? -8.264 -22.370 34.396 1.00 42.81 202 ASN A N 1
ATOM 1588 C CA . ASN A 1 202 ? -6.913 -22.405 33.822 1.00 42.81 202 ASN A CA 1
ATOM 1589 C C . ASN A 1 202 ? -6.820 -21.155 32.930 1.00 42.81 202 ASN A C 1
ATOM 1591 O O . ASN A 1 202 ? -7.755 -20.889 32.188 1.00 42.81 202 ASN A O 1
ATOM 1595 N N . GLY A 1 203 ? -5.784 -20.331 32.899 1.00 40.88 203 GLY A N 1
ATOM 1596 C CA . GLY A 1 203 ? -4.499 -20.316 33.567 1.00 40.88 203 GLY A CA 1
ATOM 1597 C C . GLY A 1 203 ? -3.849 -18.972 33.224 1.00 40.88 203 GLY A C 1
ATOM 1598 O O . GLY A 1 203 ? -4.056 -18.414 32.147 1.00 40.88 203 GLY A O 1
ATOM 1599 N N . SER A 1 204 ? -3.108 -18.429 34.180 1.00 52.12 204 SER A N 1
ATOM 1600 C CA . SER A 1 204 ? -2.317 -17.210 34.065 1.00 52.12 204 SER A CA 1
ATOM 1601 C C . SER A 1 204 ? -1.180 -17.383 33.050 1.00 52.12 204 SER A C 1
ATOM 1603 O O . SER A 1 204 ? -0.202 -18.071 33.333 1.00 52.12 204 SER A O 1
ATOM 1605 N N . GLY A 1 205 ? -1.288 -16.730 31.894 1.00 42.00 205 GLY A N 1
ATOM 1606 C CA . GLY A 1 205 ? -0.202 -16.563 30.927 1.00 42.00 205 GLY A CA 1
ATOM 1607 C C . GLY A 1 205 ? 0.416 -15.176 31.056 1.00 42.00 205 GLY A C 1
ATOM 1608 O O . GLY A 1 205 ? 0.063 -14.260 30.322 1.00 42.00 205 GLY A O 1
ATOM 1609 N N . ARG A 1 206 ? 1.306 -15.022 32.037 1.00 43.84 206 ARG A N 1
ATOM 1610 C CA . ARG A 1 206 ? 2.169 -13.854 32.242 1.00 43.84 206 ARG A CA 1
ATOM 1611 C C . ARG A 1 206 ? 3.228 -13.873 31.129 1.00 43.84 206 ARG A C 1
ATOM 1613 O O . ARG A 1 206 ? 4.118 -14.714 31.171 1.00 43.84 206 ARG A O 1
ATOM 1620 N N . GLN A 1 207 ? 3.129 -12.999 30.130 1.00 41.62 207 GLN A N 1
ATOM 1621 C CA . GLN A 1 207 ? 4.234 -12.749 29.199 1.00 41.62 207 GLN A CA 1
ATOM 1622 C C . GLN A 1 207 ? 5.085 -11.611 29.762 1.00 41.62 207 GLN A C 1
ATOM 1624 O O . GLN A 1 207 ? 4.675 -10.453 29.784 1.00 41.62 207 GLN A O 1
ATOM 1629 N N . SER A 1 208 ? 6.247 -11.984 30.293 1.00 45.09 208 SER A N 1
ATOM 1630 C CA . SER A 1 208 ? 7.353 -11.090 30.611 1.00 45.09 208 SER A CA 1
ATOM 1631 C C . SER A 1 208 ? 7.929 -10.514 29.319 1.00 45.09 208 SER A C 1
ATOM 1633 O O . SER A 1 208 ? 8.311 -11.266 28.423 1.00 45.09 208 SER A O 1
ATOM 1635 N N . TYR A 1 209 ? 7.987 -9.188 29.243 1.00 44.09 209 TYR A N 1
ATOM 1636 C CA . TYR A 1 209 ? 8.822 -8.462 28.294 1.00 44.09 209 TYR A CA 1
ATOM 1637 C C . TYR A 1 209 ? 10.293 -8.761 28.614 1.00 44.09 209 TYR A C 1
ATOM 1639 O O . TYR A 1 209 ? 10.721 -8.553 29.747 1.00 44.09 209 TYR A O 1
ATOM 1647 N N . MET A 1 210 ? 11.033 -9.280 27.634 1.00 52.78 210 MET A N 1
ATOM 1648 C CA . MET A 1 210 ? 12.494 -9.240 27.633 1.00 52.78 210 MET A CA 1
ATOM 1649 C C . MET A 1 210 ? 12.892 -7.823 27.218 1.00 52.78 210 MET A C 1
ATOM 1651 O O . MET A 1 210 ? 12.483 -7.337 26.162 1.00 52.78 210 MET A O 1
ATOM 1655 N N . GLU A 1 211 ? 13.603 -7.145 28.110 1.00 47.53 211 GLU A N 1
ATOM 1656 C CA . GLU A 1 211 ? 14.348 -5.929 27.825 1.00 47.53 211 GLU A CA 1
ATOM 1657 C C . GLU A 1 211 ? 15.640 -6.363 27.127 1.00 47.53 211 GLU A C 1
ATOM 1659 O O . GLU A 1 211 ? 16.535 -6.892 27.778 1.00 47.53 211 GLU A O 1
ATOM 1664 N N . ASP A 1 212 ? 15.722 -6.180 25.810 1.00 44.72 212 ASP A N 1
ATOM 1665 C CA . ASP A 1 212 ? 16.995 -6.285 25.100 1.00 44.72 212 ASP A CA 1
ATOM 1666 C C . ASP A 1 212 ? 17.640 -4.892 25.091 1.00 44.72 212 ASP A C 1
ATOM 1668 O O . ASP A 1 212 ? 17.312 -4.008 24.290 1.00 44.72 212 ASP A O 1
ATOM 1672 N N . GLU A 1 213 ? 18.527 -4.695 26.067 1.00 54.03 213 GLU A N 1
ATOM 1673 C CA . GLU A 1 213 ? 19.650 -3.769 25.990 1.00 54.03 213 GLU A CA 1
ATOM 1674 C C . GLU A 1 213 ? 20.561 -4.219 24.844 1.00 54.03 213 GLU A C 1
ATOM 1676 O O . GLU A 1 213 ? 21.280 -5.185 25.015 1.00 54.03 213 GLU A O 1
ATOM 1681 N N . ASP A 1 214 ? 20.523 -3.545 23.693 1.00 47.75 214 ASP A N 1
ATOM 1682 C CA . ASP A 1 214 ? 21.597 -3.562 22.682 1.00 47.75 214 ASP A CA 1
ATOM 1683 C C . ASP A 1 214 ? 21.359 -2.411 21.686 1.00 47.75 214 ASP A C 1
ATOM 1685 O O . ASP A 1 214 ? 20.992 -2.584 20.524 1.00 47.75 214 ASP A O 1
ATOM 1689 N N . ALA A 1 215 ? 21.505 -1.178 22.176 1.00 47.31 215 ALA A N 1
ATOM 1690 C CA . ALA A 1 215 ? 21.321 0.054 21.402 1.00 47.31 215 ALA A CA 1
ATOM 1691 C C . ALA A 1 215 ? 22.592 0.916 21.369 1.00 47.31 215 ALA A C 1
ATOM 1693 O O . ALA A 1 215 ? 22.518 2.144 21.440 1.00 47.31 215 ALA A O 1
ATOM 1694 N N . ALA A 1 216 ? 23.769 0.293 21.293 1.00 49.84 216 ALA A N 1
ATOM 1695 C CA . ALA A 1 216 ? 25.026 1.028 21.357 1.00 49.84 216 ALA A CA 1
ATOM 1696 C C . ALA A 1 216 ? 26.149 0.398 20.527 1.00 49.84 216 ALA A C 1
ATOM 1698 O O . ALA A 1 216 ? 27.212 0.179 21.079 1.00 49.84 216 ALA A O 1
ATOM 1699 N N . GLU A 1 217 ? 25.970 0.126 19.225 1.00 50.12 217 GLU A N 1
ATOM 1700 C CA . GLU A 1 217 ? 27.141 -0.178 18.370 1.00 50.12 217 GLU A CA 1
ATOM 1701 C C . GLU A 1 217 ? 26.958 -0.015 16.841 1.00 50.12 217 GLU A C 1
ATOM 1703 O O . GLU A 1 217 ? 27.659 -0.651 16.061 1.00 50.12 217 GLU A O 1
ATOM 1708 N N . GLU A 1 218 ? 26.076 0.878 16.359 1.00 44.78 218 GLU A N 1
ATOM 1709 C CA . GLU A 1 218 ? 25.922 1.111 14.902 1.00 44.78 218 GLU A CA 1
ATOM 1710 C C . GLU A 1 218 ? 26.000 2.591 14.460 1.00 44.78 218 GLU A C 1
ATOM 1712 O O . GLU A 1 218 ? 25.401 3.007 13.470 1.00 44.78 218 GLU A O 1
ATOM 1717 N N . GLU A 1 219 ? 26.809 3.406 15.145 1.00 46.59 219 GLU A N 1
ATOM 1718 C CA . GLU A 1 219 ? 27.244 4.726 14.656 1.00 46.59 219 GLU A CA 1
ATOM 1719 C C . GLU A 1 219 ? 28.706 4.680 14.184 1.00 46.59 219 GLU A C 1
ATOM 1721 O O . GLU A 1 219 ? 29.605 5.109 14.903 1.00 46.59 219 GLU A O 1
ATOM 1726 N N . GLN A 1 220 ? 28.987 4.174 12.972 1.00 49.44 220 GLN A N 1
ATOM 1727 C CA . GLN A 1 220 ? 30.291 4.455 12.332 1.00 49.44 220 GLN A CA 1
ATOM 1728 C C . GLN A 1 220 ? 30.395 4.322 10.798 1.00 49.44 220 GLN A C 1
ATOM 1730 O O . GLN A 1 220 ? 31.481 4.513 10.256 1.00 49.44 220 GLN A O 1
ATOM 1735 N N . LEU A 1 221 ? 29.308 4.090 10.043 1.00 45.97 221 LEU A N 1
ATOM 1736 C CA . LEU A 1 221 ? 29.403 3.885 8.578 1.00 45.97 221 LEU A CA 1
ATOM 1737 C C . LEU A 1 221 ? 28.656 4.900 7.687 1.00 45.97 221 LEU A C 1
ATOM 1739 O O . LEU A 1 221 ? 28.570 4.705 6.474 1.00 45.97 221 LEU A O 1
ATOM 1743 N N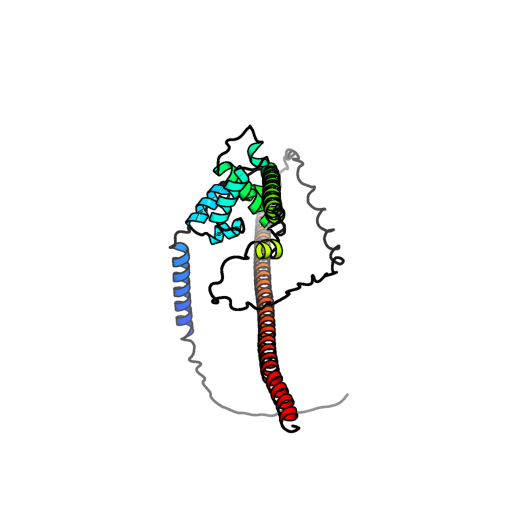 . VAL A 1 222 ? 28.189 6.034 8.225 1.00 46.44 222 VAL A N 1
ATOM 1744 C CA . VAL A 1 222 ? 27.421 7.049 7.456 1.00 46.44 222 VAL A CA 1
ATOM 1745 C C . VAL A 1 222 ? 28.182 8.376 7.265 1.00 46.44 222 VAL A C 1
ATOM 1747 O O . VAL A 1 222 ? 27.585 9.437 7.134 1.00 46.44 222 VAL A O 1
ATOM 1750 N N . ALA A 1 223 ? 29.517 8.349 7.185 1.00 41.41 223 ALA A N 1
ATOM 1751 C CA . ALA A 1 223 ? 30.325 9.556 6.930 1.00 41.41 223 ALA A CA 1
ATOM 1752 C C . ALA A 1 223 ? 30.904 9.670 5.498 1.00 41.41 223 ALA A C 1
ATOM 1754 O O . ALA A 1 223 ? 31.577 10.645 5.180 1.00 41.41 223 ALA A O 1
ATOM 1755 N N . GLY A 1 224 ? 30.651 8.710 4.597 1.00 43.66 224 GLY A N 1
ATOM 1756 C CA . GLY A 1 224 ? 31.408 8.603 3.336 1.00 43.66 224 GLY A CA 1
ATOM 1757 C C . GLY A 1 224 ? 30.745 9.082 2.037 1.00 43.66 224 GLY A C 1
ATOM 1758 O O . GLY A 1 224 ? 31.364 8.952 0.984 1.00 43.66 224 GLY A O 1
ATOM 1759 N N . ARG A 1 225 ? 29.494 9.572 2.035 1.00 44.41 225 ARG A N 1
ATOM 1760 C CA . ARG A 1 225 ? 28.706 9.654 0.778 1.00 44.41 225 ARG A CA 1
ATOM 1761 C C . ARG A 1 225 ? 28.115 11.017 0.403 1.00 44.41 225 ARG A C 1
ATOM 1763 O O . ARG A 1 225 ? 27.163 11.059 -0.367 1.00 44.41 225 ARG A O 1
ATOM 1770 N N . GLN A 1 226 ? 28.685 12.120 0.891 1.00 42.66 226 GLN A N 1
ATOM 1771 C CA . GLN A 1 226 ? 28.214 13.482 0.576 1.00 42.66 226 GLN A CA 1
ATOM 1772 C C . GLN A 1 226 ? 29.256 14.393 -0.107 1.00 42.66 226 GLN A C 1
ATOM 1774 O O . GLN A 1 226 ? 29.221 15.604 0.076 1.00 42.66 226 GLN A O 1
ATOM 1779 N N . GLN A 1 227 ? 30.178 13.859 -0.919 1.00 46.22 227 GLN A N 1
ATOM 1780 C CA . GLN A 1 227 ? 31.165 14.699 -1.630 1.00 46.22 227 GLN A CA 1
ATOM 1781 C C . GLN A 1 227 ? 31.155 14.618 -3.167 1.00 46.22 227 GLN A C 1
ATOM 1783 O O . GLN A 1 227 ? 32.047 15.175 -3.797 1.00 46.22 227 GLN A O 1
ATOM 1788 N N . SER A 1 228 ? 30.154 14.006 -3.812 1.00 48.75 228 SER A N 1
ATOM 1789 C CA . SER A 1 228 ? 30.173 13.831 -5.281 1.00 48.75 228 SER A CA 1
ATOM 1790 C C . SER A 1 228 ? 29.012 14.440 -6.083 1.00 48.75 228 SER A C 1
ATOM 1792 O O . SER A 1 228 ? 29.000 14.291 -7.301 1.00 48.75 228 SER A O 1
ATOM 1794 N N . GLU A 1 229 ? 28.085 15.195 -5.481 1.00 43.91 229 GLU A N 1
ATOM 1795 C CA . GLU A 1 229 ? 26.914 15.748 -6.202 1.00 43.91 229 GLU A CA 1
ATOM 1796 C C . GLU A 1 229 ? 26.810 17.282 -6.196 1.00 43.91 229 GLU A C 1
ATOM 1798 O O . GLU A 1 229 ? 25.728 17.858 -6.115 1.00 43.91 229 GLU A O 1
ATOM 1803 N N . SER A 1 230 ? 27.932 17.983 -6.338 1.00 44.19 230 SER A N 1
ATOM 1804 C CA . SER A 1 230 ? 27.928 19.446 -6.497 1.00 44.19 230 SER A CA 1
ATOM 1805 C C . SER A 1 230 ? 28.847 19.935 -7.615 1.00 44.19 230 SER A C 1
ATOM 1807 O O . SER A 1 230 ? 29.517 20.950 -7.477 1.00 44.19 230 SER A O 1
ATOM 1809 N N . GLN A 1 231 ? 28.855 19.256 -8.768 1.00 49.06 231 GLN A N 1
ATOM 1810 C CA . GLN A 1 231 ? 29.445 19.795 -10.004 1.00 49.06 231 GLN A CA 1
ATOM 1811 C C . GLN A 1 231 ? 28.682 19.348 -11.260 1.00 49.06 231 GLN A C 1
ATOM 1813 O O . GLN A 1 231 ? 29.179 18.554 -12.048 1.00 49.06 231 GLN A O 1
ATOM 1818 N N . SER A 1 232 ? 27.465 19.846 -11.494 1.00 49.59 232 SER A N 1
ATOM 1819 C CA . SER A 1 232 ? 26.916 19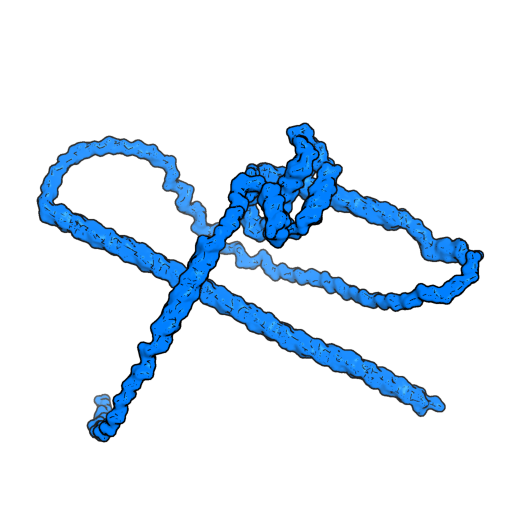.888 -12.863 1.00 49.59 232 SER A CA 1
ATOM 1820 C C . SER A 1 232 ? 25.696 20.801 -12.984 1.00 49.59 232 SER A C 1
ATOM 1822 O O . SER A 1 232 ? 24.562 20.350 -12.967 1.00 49.59 232 SER A O 1
ATOM 1824 N N . SER A 1 233 ? 25.917 22.106 -13.157 1.00 50.75 233 SER A N 1
ATOM 1825 C CA . SER A 1 233 ? 25.041 22.942 -13.998 1.00 50.75 233 SER A CA 1
ATOM 1826 C C . SER A 1 233 ? 25.617 24.351 -14.146 1.00 50.75 233 SER A C 1
ATOM 1828 O O . SER A 1 233 ? 25.052 25.341 -13.684 1.00 50.75 233 SER A O 1
ATOM 1830 N N . SER A 1 234 ? 26.733 24.465 -14.856 1.00 45.03 234 SER A N 1
ATOM 1831 C CA . SER A 1 234 ? 27.076 25.698 -15.559 1.00 45.03 234 SER A CA 1
ATOM 1832 C C . SER A 1 234 ? 27.149 25.364 -17.045 1.00 45.03 234 SER A C 1
ATOM 1834 O O . SER A 1 234 ? 28.123 24.820 -17.556 1.00 45.03 234 SER A O 1
ATOM 1836 N N . ARG A 1 235 ? 26.046 25.653 -17.744 1.00 51.97 235 ARG A N 1
ATOM 1837 C CA . ARG A 1 235 ? 25.970 25.727 -19.207 1.00 51.97 235 ARG A CA 1
ATOM 1838 C C . ARG A 1 235 ? 26.942 26.820 -19.662 1.00 51.97 235 ARG A C 1
ATOM 1840 O O . ARG A 1 235 ? 26.568 27.984 -19.794 1.00 51.97 235 ARG A O 1
ATOM 1847 N N . SER A 1 236 ? 28.205 26.461 -19.856 1.00 44.84 236 SER A N 1
ATOM 1848 C CA . SER A 1 236 ? 29.175 27.315 -20.522 1.00 44.84 236 SER A CA 1
ATOM 1849 C C . SER A 1 236 ? 28.879 27.301 -22.020 1.00 44.84 236 SER A C 1
ATOM 1851 O O . SER A 1 236 ? 28.760 26.262 -22.670 1.00 44.84 236 SER A O 1
ATOM 1853 N N . ARG A 1 237 ? 28.681 28.506 -22.553 1.00 51.19 237 ARG A N 1
ATOM 1854 C CA . ARG A 1 237 ? 28.591 28.790 -23.981 1.00 51.19 237 ARG A CA 1
ATOM 1855 C C . ARG A 1 237 ? 29.816 28.216 -24.682 1.00 51.19 237 ARG A C 1
ATOM 1857 O O . ARG A 1 237 ? 30.939 28.555 -24.325 1.00 51.19 237 ARG A O 1
ATOM 1864 N N . THR A 1 238 ? 29.580 27.397 -25.697 1.00 51.56 238 THR A N 1
ATOM 1865 C CA . THR A 1 238 ? 30.588 26.897 -26.629 1.00 51.56 238 THR A CA 1
ATOM 1866 C C . THR A 1 238 ? 31.307 28.090 -27.275 1.00 51.56 238 THR A C 1
ATOM 1868 O O . THR A 1 238 ? 30.660 28.848 -28.003 1.00 51.56 238 THR A O 1
ATOM 1871 N N . PRO A 1 239 ? 32.611 28.313 -27.027 1.00 53.16 239 PRO A N 1
ATOM 1872 C CA . PRO A 1 239 ? 33.351 29.331 -27.753 1.00 53.16 239 PRO A CA 1
ATOM 1873 C C . PRO A 1 239 ? 33.529 28.878 -29.206 1.00 53.16 239 PRO A C 1
ATOM 1875 O O . PRO A 1 239 ? 33.840 27.719 -29.491 1.00 53.16 239 PRO A O 1
ATOM 1878 N N . LEU A 1 240 ? 33.286 29.809 -30.127 1.00 55.31 240 LEU A N 1
ATOM 1879 C CA . LEU A 1 240 ? 33.466 29.630 -31.563 1.00 55.31 240 LEU A CA 1
ATOM 1880 C C . LEU A 1 240 ? 34.898 29.163 -31.850 1.00 55.31 240 LEU A C 1
ATOM 1882 O O . LEU A 1 240 ? 35.878 29.821 -31.507 1.00 55.31 240 LEU A O 1
ATOM 1886 N N . ARG A 1 241 ? 34.988 27.981 -32.460 1.00 47.66 241 ARG A N 1
ATOM 1887 C CA . ARG A 1 241 ? 36.223 27.267 -32.777 1.00 47.66 241 ARG A CA 1
ATOM 1888 C C . ARG A 1 241 ? 37.051 28.095 -33.777 1.00 47.66 241 ARG A C 1
ATOM 1890 O O . ARG A 1 241 ? 36.540 28.375 -34.863 1.00 47.66 241 ARG A O 1
ATOM 1897 N N . PRO A 1 242 ? 38.305 28.471 -33.469 1.00 52.78 242 PRO A N 1
ATOM 1898 C CA . PRO A 1 242 ? 39.164 29.149 -34.431 1.00 52.78 242 PRO A CA 1
ATOM 1899 C C . PRO A 1 242 ? 39.483 28.207 -35.598 1.00 52.78 242 PRO A C 1
ATOM 1901 O O . PRO A 1 242 ? 39.676 27.002 -35.415 1.00 52.78 242 PRO A O 1
ATOM 1904 N N . ALA A 1 243 ? 39.509 28.767 -36.808 1.00 55.06 243 ALA A N 1
ATOM 1905 C CA . ALA A 1 243 ? 39.813 28.073 -38.052 1.00 55.06 243 ALA A CA 1
ATOM 1906 C C . ALA A 1 243 ? 41.277 27.596 -38.061 1.00 55.06 243 ALA A C 1
ATOM 1908 O O . ALA A 1 243 ? 42.168 28.247 -38.602 1.00 55.06 243 ALA A O 1
ATOM 1909 N N . ALA A 1 244 ? 41.531 26.453 -37.425 1.00 51.16 244 ALA A N 1
ATOM 1910 C CA . ALA A 1 244 ? 42.821 25.789 -37.465 1.00 51.16 244 ALA A CA 1
ATOM 1911 C C . ALA A 1 244 ? 43.065 25.245 -38.880 1.00 51.16 244 ALA A C 1
ATOM 1913 O O . ALA A 1 244 ? 42.283 24.447 -39.409 1.00 51.16 244 ALA A O 1
ATOM 1914 N N . LYS A 1 245 ? 44.158 25.708 -39.492 1.00 59.50 245 LYS A N 1
ATOM 1915 C CA . LYS A 1 245 ? 44.688 25.206 -40.760 1.00 59.50 245 LYS A CA 1
ATOM 1916 C C . LYS A 1 245 ? 44.887 23.694 -40.632 1.00 59.50 245 LYS A C 1
ATOM 1918 O O . LYS A 1 245 ? 45.671 23.233 -39.811 1.00 59.50 245 LYS A O 1
ATOM 1923 N N . ARG A 1 246 ? 44.129 22.926 -41.419 1.00 53.59 246 ARG A N 1
ATOM 1924 C CA . ARG A 1 246 ? 44.243 21.467 -41.497 1.00 53.59 246 ARG A CA 1
ATOM 1925 C C . ARG A 1 246 ? 45.555 21.121 -42.191 1.00 53.59 246 ARG A C 1
ATOM 1927 O O . ARG A 1 246 ? 45.613 21.094 -43.420 1.00 53.59 246 ARG A O 1
ATOM 1934 N N . GLU A 1 247 ? 46.597 20.869 -41.410 1.00 64.56 247 GLU A N 1
ATOM 1935 C CA . GLU A 1 247 ? 47.766 20.149 -41.899 1.00 64.56 247 GLU A CA 1
ATOM 1936 C C . GLU A 1 247 ? 47.291 18.780 -42.396 1.00 64.56 247 GLU A C 1
ATOM 1938 O O . GLU A 1 247 ? 46.654 18.014 -41.670 1.00 64.56 247 GLU A O 1
ATOM 1943 N N . ARG A 1 248 ? 47.499 18.520 -43.689 1.00 66.50 248 ARG A N 1
ATOM 1944 C CA . ARG A 1 248 ? 47.110 17.265 -44.332 1.00 66.50 248 ARG A CA 1
ATOM 1945 C C . ARG A 1 248 ? 47.991 16.164 -43.752 1.00 66.50 248 ARG A C 1
ATOM 1947 O O . ARG A 1 248 ? 49.154 16.042 -44.124 1.00 66.50 248 ARG A O 1
ATOM 1954 N N . THR A 1 249 ? 47.447 15.385 -42.822 1.00 66.38 249 THR A N 1
ATOM 1955 C CA . THR A 1 249 ? 48.103 14.172 -42.341 1.00 66.38 249 THR A CA 1
ATOM 1956 C C . THR A 1 249 ? 48.281 13.220 -43.520 1.00 66.38 249 THR A C 1
ATOM 1958 O O . THR A 1 249 ? 47.381 13.050 -44.346 1.00 66.38 249 THR A O 1
ATOM 1961 N N . SER A 1 250 ? 49.479 12.650 -43.651 1.00 80.31 250 SER A N 1
ATOM 1962 C CA . SER A 1 250 ? 49.766 11.690 -44.711 1.00 80.31 250 SER A CA 1
ATOM 1963 C C . SER A 1 250 ? 48.838 10.473 -44.578 1.00 80.31 250 SER A C 1
ATOM 1965 O O . SER A 1 250 ? 48.482 10.091 -43.458 1.00 80.31 250 SER A O 1
ATOM 1967 N N . PRO A 1 251 ? 48.437 9.838 -45.693 1.00 82.44 251 PRO A N 1
ATOM 1968 C CA . PRO A 1 251 ? 47.498 8.714 -45.673 1.00 82.44 251 PRO A CA 1
ATOM 1969 C C . PRO A 1 251 ? 47.965 7.549 -44.784 1.00 82.44 251 PRO A C 1
ATOM 1971 O O . PRO A 1 251 ? 47.129 6.902 -44.163 1.00 82.44 251 PRO A O 1
ATOM 1974 N N . ALA A 1 252 ? 49.280 7.348 -44.634 1.00 82.56 252 ALA A N 1
ATOM 1975 C CA . ALA A 1 252 ? 49.858 6.342 -43.738 1.00 82.56 252 ALA A CA 1
ATOM 1976 C C . ALA A 1 252 ? 49.601 6.627 -42.244 1.00 82.56 252 ALA A C 1
ATOM 1978 O O . ALA A 1 252 ? 49.290 5.720 -41.481 1.00 82.56 252 ALA A O 1
ATOM 1979 N N . LYS A 1 253 ? 49.645 7.898 -41.816 1.00 86.19 253 LYS A N 1
ATOM 1980 C CA . LYS A 1 253 ? 49.300 8.263 -40.429 1.00 86.19 253 LYS A CA 1
ATOM 1981 C C . LYS A 1 253 ? 47.804 8.094 -40.157 1.00 86.19 253 LYS A C 1
ATOM 1983 O O . LYS A 1 253 ? 47.398 7.843 -39.030 1.00 86.19 253 LYS A O 1
ATOM 1988 N N . ALA A 1 254 ? 46.964 8.231 -41.184 1.00 84.88 254 ALA A N 1
ATOM 1989 C CA . ALA A 1 254 ? 45.524 8.050 -41.038 1.00 84.88 254 ALA A CA 1
ATOM 1990 C C . ALA A 1 254 ? 45.128 6.579 -40.826 1.00 84.88 254 ALA A C 1
ATOM 1992 O O . ALA A 1 254 ? 44.170 6.327 -40.097 1.00 84.88 254 ALA A O 1
ATOM 1993 N N . THR A 1 255 ? 45.838 5.620 -41.432 1.00 92.12 255 THR A N 1
ATOM 1994 C CA . THR A 1 255 ? 45.610 4.185 -41.186 1.00 92.12 255 THR A CA 1
ATOM 1995 C C . THR A 1 255 ? 46.065 3.784 -39.788 1.00 92.12 255 THR A C 1
ATOM 1997 O O . THR A 1 255 ? 45.290 3.171 -39.066 1.00 92.12 255 THR A O 1
ATOM 2000 N N . GLU A 1 256 ? 47.233 4.257 -39.349 1.00 93.50 256 GLU A N 1
ATOM 2001 C CA . GLU A 1 256 ? 47.747 4.004 -37.995 1.00 93.50 256 GLU A CA 1
ATOM 2002 C C . GLU A 1 256 ? 46.785 4.507 -36.902 1.00 93.50 256 GLU A C 1
ATOM 2004 O O . GLU A 1 256 ? 46.486 3.795 -35.946 1.00 93.50 256 GLU A O 1
ATOM 2009 N N . ILE A 1 257 ? 46.206 5.702 -37.081 1.00 92.44 257 ILE A N 1
ATOM 2010 C CA . ILE A 1 257 ? 45.200 6.237 -36.149 1.00 92.44 257 ILE A CA 1
ATOM 2011 C C . ILE A 1 257 ? 43.921 5.384 -36.146 1.00 92.44 257 ILE A C 1
ATOM 2013 O O . ILE A 1 257 ? 43.322 5.191 -35.088 1.00 92.44 257 ILE A O 1
ATOM 2017 N N . ARG A 1 258 ? 43.472 4.877 -37.303 1.00 92.38 258 ARG A N 1
ATOM 2018 C CA . ARG A 1 258 ? 42.278 4.014 -37.365 1.00 92.38 258 ARG A CA 1
ATOM 2019 C C . ARG A 1 258 ? 42.509 2.691 -36.648 1.00 92.38 258 ARG A C 1
ATOM 2021 O O . ARG A 1 258 ? 41.641 2.285 -35.880 1.00 92.38 258 ARG A O 1
ATOM 2028 N N . ASP A 1 259 ? 43.663 2.073 -36.862 1.00 95.12 259 ASP A N 1
ATOM 2029 C CA . ASP A 1 259 ? 44.005 0.793 -36.242 1.00 95.12 259 ASP A CA 1
ATOM 2030 C C . ASP A 1 259 ? 44.162 0.951 -34.722 1.00 95.12 259 ASP A C 1
ATOM 2032 O O . ASP A 1 259 ? 43.618 0.152 -33.957 1.00 95.12 259 ASP A O 1
ATOM 2036 N N . ALA A 1 260 ? 44.780 2.047 -34.265 1.00 95.69 260 ALA A N 1
ATOM 2037 C CA . ALA A 1 260 ? 44.860 2.379 -32.842 1.00 95.69 260 ALA A CA 1
ATOM 2038 C C . ALA A 1 260 ? 43.471 2.589 -32.207 1.00 95.69 260 ALA A C 1
ATOM 2040 O O . ALA A 1 260 ? 43.197 2.080 -31.120 1.00 95.69 260 ALA A O 1
ATOM 2041 N N . LEU A 1 261 ? 42.560 3.295 -32.887 1.00 96.50 261 LEU A N 1
ATOM 2042 C CA . LEU A 1 261 ? 41.189 3.484 -32.397 1.00 96.50 261 LEU A CA 1
ATOM 2043 C C . LEU A 1 261 ? 40.392 2.174 -32.375 1.00 96.50 261 LEU A C 1
ATOM 2045 O O . LEU A 1 261 ? 39.621 1.949 -31.441 1.00 96.50 261 LEU A O 1
ATOM 2049 N N . ALA A 1 262 ? 40.582 1.304 -33.369 1.00 96.31 262 ALA A N 1
ATOM 2050 C CA . ALA A 1 262 ? 39.965 -0.017 -33.390 1.00 96.31 262 ALA A CA 1
ATOM 2051 C C . ALA A 1 262 ? 40.450 -0.873 -32.209 1.00 96.31 262 ALA A C 1
ATOM 2053 O O . ALA A 1 262 ? 39.624 -1.472 -31.519 1.00 96.31 262 ALA A O 1
ATOM 2054 N N . ALA A 1 263 ? 41.753 -0.858 -31.911 1.00 96.44 263 ALA A N 1
ATOM 2055 C CA . ALA A 1 263 ? 42.321 -1.562 -30.762 1.00 96.44 263 ALA A CA 1
ATOM 2056 C C . ALA A 1 263 ? 41.738 -1.064 -29.426 1.00 96.44 263 ALA A C 1
ATOM 2058 O O . ALA A 1 263 ? 41.322 -1.875 -28.598 1.00 96.44 263 ALA A O 1
ATOM 2059 N N . ILE A 1 264 ? 41.614 0.257 -29.245 1.00 97.06 264 ILE A N 1
ATOM 2060 C CA . ILE A 1 264 ? 41.011 0.854 -28.039 1.00 97.06 264 ILE A CA 1
ATOM 2061 C C . ILE A 1 264 ? 39.539 0.440 -27.887 1.00 97.06 264 ILE A C 1
ATOM 2063 O O . ILE A 1 264 ? 39.085 0.145 -26.780 1.00 97.06 264 ILE A O 1
ATOM 2067 N N . LEU A 1 265 ? 38.773 0.395 -28.982 1.00 96.31 265 LEU A N 1
ATOM 2068 C CA . LEU A 1 265 ? 37.370 -0.034 -28.941 1.00 96.31 265 LEU A CA 1
ATOM 2069 C C . LEU A 1 265 ? 37.228 -1.513 -28.570 1.00 96.31 265 LEU A C 1
ATOM 2071 O O . LEU A 1 265 ? 36.332 -1.855 -27.794 1.00 96.31 265 LEU A O 1
ATOM 2075 N N . VAL A 1 266 ? 38.109 -2.373 -29.087 1.00 97.81 266 VAL A N 1
ATOM 2076 C CA . VAL A 1 266 ? 38.134 -3.799 -28.734 1.00 97.81 266 VAL A CA 1
ATOM 2077 C C . VAL A 1 266 ? 38.479 -3.977 -27.256 1.00 97.81 266 VAL A C 1
ATOM 2079 O O . VAL A 1 266 ? 37.735 -4.663 -26.555 1.00 97.81 266 VAL A O 1
ATOM 2082 N N . GLN A 1 267 ? 39.512 -3.291 -26.753 1.00 95.94 267 GLN A N 1
ATOM 2083 C CA . GLN A 1 267 ? 39.875 -3.319 -25.330 1.00 95.94 267 GLN A CA 1
ATOM 2084 C C . GLN A 1 267 ? 38.726 -2.830 -24.439 1.00 95.94 267 GLN A C 1
ATOM 2086 O O . GLN A 1 267 ? 38.312 -3.538 -23.524 1.00 95.94 267 GLN A O 1
ATOM 2091 N N . SER A 1 268 ? 38.115 -1.684 -24.758 1.00 96.50 268 SER A N 1
ATOM 2092 C CA . SER A 1 268 ? 36.979 -1.161 -23.984 1.00 96.50 268 SER A CA 1
ATOM 2093 C C . SER A 1 268 ? 35.764 -2.098 -24.006 1.00 96.50 268 SER A C 1
ATOM 2095 O O . SER A 1 268 ? 35.029 -2.196 -23.021 1.00 96.50 268 SER A O 1
ATOM 2097 N N . SER A 1 269 ? 35.523 -2.800 -25.118 1.00 95.50 269 SER A N 1
ATOM 2098 C CA . SER A 1 269 ? 34.468 -3.813 -25.193 1.00 95.50 269 SER A CA 1
ATOM 2099 C C . SER A 1 269 ? 34.791 -5.036 -24.332 1.00 95.50 269 SER A C 1
ATOM 2101 O O . SER A 1 269 ? 33.893 -5.571 -23.679 1.00 95.50 269 SER A O 1
ATOM 2103 N N . GLN A 1 270 ? 36.051 -5.471 -24.317 1.00 96.56 270 GLN A N 1
ATOM 2104 C CA . GLN A 1 270 ? 36.509 -6.599 -23.512 1.00 96.56 270 GLN A CA 1
ATOM 2105 C C . GLN A 1 270 ? 36.388 -6.301 -22.011 1.00 96.56 270 GLN A C 1
ATOM 2107 O O . GLN A 1 270 ? 35.751 -7.075 -21.298 1.00 96.56 270 GLN A O 1
ATOM 2112 N N . GLU A 1 271 ? 36.850 -5.136 -21.553 1.00 96.31 271 GLU A N 1
ATOM 2113 C CA . GLU A 1 271 ? 36.732 -4.705 -20.149 1.00 96.31 271 GLU A CA 1
ATOM 2114 C C . GLU A 1 271 ? 35.270 -4.665 -19.676 1.00 96.31 271 GLU A C 1
ATOM 2116 O O . GLU A 1 271 ? 34.935 -5.100 -18.571 1.00 96.31 271 GLU A O 1
ATOM 2121 N N . ARG A 1 272 ? 34.351 -4.184 -20.527 1.00 93.88 272 ARG A N 1
ATOM 2122 C CA . ARG A 1 272 ? 32.913 -4.181 -20.208 1.00 93.88 272 ARG A CA 1
ATOM 2123 C C . ARG A 1 272 ? 32.347 -5.590 -20.089 1.00 93.88 272 ARG A C 1
ATOM 2125 O O . ARG A 1 272 ? 31.461 -5.809 -19.264 1.00 93.88 272 ARG A O 1
ATOM 2132 N N . ASN A 1 273 ? 32.813 -6.525 -20.910 1.00 94.19 273 ASN A N 1
ATOM 2133 C CA . ASN A 1 273 ? 32.366 -7.912 -20.852 1.00 94.19 273 ASN A CA 1
ATOM 2134 C C . ASN A 1 273 ? 32.898 -8.610 -19.595 1.00 94.19 273 ASN A C 1
ATOM 2136 O O . ASN A 1 273 ? 32.111 -9.233 -18.883 1.00 94.19 273 ASN A O 1
ATOM 2140 N N . GLU A 1 274 ? 34.172 -8.420 -19.255 1.00 96.88 274 GLU A N 1
ATOM 2141 C CA . GLU A 1 274 ? 34.777 -8.940 -18.021 1.00 96.88 274 GLU A CA 1
ATOM 2142 C C . GLU A 1 274 ? 34.070 -8.392 -16.770 1.00 96.88 274 GLU A C 1
ATOM 2144 O O . GLU A 1 274 ? 33.714 -9.148 -15.864 1.00 96.88 274 GLU A O 1
ATOM 2149 N N . ALA A 1 275 ? 33.738 -7.096 -16.751 1.00 93.62 275 ALA A N 1
ATOM 2150 C CA . ALA A 1 275 ? 32.969 -6.496 -15.660 1.00 93.62 275 ALA A CA 1
ATOM 2151 C C . ALA A 1 275 ? 31.548 -7.082 -15.529 1.00 93.62 275 ALA A C 1
ATOM 2153 O O . ALA A 1 275 ? 31.020 -7.196 -14.419 1.00 93.62 275 ALA A O 1
ATOM 2154 N N . ARG A 1 276 ? 30.908 -7.463 -16.645 1.00 92.44 276 ARG A N 1
ATOM 2155 C CA . ARG A 1 276 ? 29.591 -8.124 -16.623 1.00 92.44 276 ARG A CA 1
ATOM 2156 C C . ARG A 1 276 ? 29.687 -9.545 -16.080 1.00 92.44 276 ARG A C 1
ATOM 2158 O O . ARG A 1 276 ? 28.857 -9.891 -15.245 1.00 92.44 276 ARG A O 1
ATOM 2165 N N . ILE A 1 277 ? 30.699 -10.309 -16.495 1.00 95.25 277 ILE A N 1
ATOM 2166 C CA . ILE A 1 277 ? 30.950 -11.670 -15.997 1.00 95.25 277 ILE A CA 1
ATOM 2167 C C . ILE A 1 277 ? 31.191 -11.631 -14.485 1.00 95.25 277 ILE A C 1
ATOM 2169 O O . ILE A 1 277 ? 30.462 -12.277 -13.737 1.00 95.25 277 ILE A O 1
ATOM 2173 N N . LYS A 1 278 ? 32.092 -10.760 -14.015 1.00 96.75 278 LYS A N 1
ATOM 2174 C CA . LYS A 1 278 ? 32.390 -10.607 -12.581 1.00 96.75 278 LYS A CA 1
ATOM 2175 C C . LYS A 1 278 ? 31.152 -10.241 -11.751 1.00 96.75 278 LYS A C 1
ATOM 2177 O O . LYS A 1 278 ? 30.973 -10.725 -10.637 1.00 96.75 278 LYS A O 1
ATOM 2182 N N . LYS A 1 279 ? 30.260 -9.406 -12.295 1.00 96.31 279 LYS A N 1
ATOM 2183 C CA . LYS A 1 279 ? 28.998 -9.036 -11.633 1.00 96.31 279 LYS A CA 1
ATOM 2184 C C . LYS A 1 279 ? 27.992 -10.190 -11.587 1.00 96.31 279 LYS A C 1
ATOM 2186 O O . LYS A 1 279 ? 27.205 -10.273 -10.642 1.00 96.31 279 LYS A O 1
ATOM 2191 N N . GLU A 1 280 ? 27.968 -11.049 -12.603 1.00 95.25 280 GLU A N 1
ATOM 2192 C CA . GLU A 1 280 ? 27.135 -12.255 -12.595 1.00 95.25 280 GLU A CA 1
ATOM 2193 C C . GLU A 1 280 ? 27.673 -13.301 -11.614 1.00 95.25 280 GLU A C 1
ATOM 2195 O O . GLU A 1 280 ? 26.878 -13.843 -10.847 1.00 95.25 280 GLU A O 1
ATOM 2200 N N . GLU A 1 281 ? 28.992 -13.488 -11.539 1.00 96.88 281 GLU A N 1
ATOM 2201 C CA . GLU A 1 281 ? 29.652 -14.343 -10.540 1.00 96.88 281 GLU A CA 1
ATOM 2202 C C . GLU A 1 281 ? 29.397 -13.865 -9.103 1.00 96.88 281 GLU A C 1
ATOM 2204 O O . GLU A 1 281 ? 29.025 -14.649 -8.233 1.00 96.88 281 GLU A O 1
ATOM 2209 N N . GLU A 1 282 ? 29.502 -12.561 -8.836 1.00 97.06 282 GLU A N 1
ATOM 2210 C CA . GLU A 1 282 ? 29.174 -12.009 -7.514 1.00 97.06 282 GLU A CA 1
ATOM 2211 C C . GLU A 1 282 ? 27.698 -12.261 -7.156 1.00 97.06 282 GLU A C 1
ATOM 2213 O O . GLU A 1 282 ? 27.339 -12.556 -6.011 1.00 97.06 282 GLU A O 1
ATOM 2218 N N . LYS A 1 283 ? 26.807 -12.171 -8.148 1.00 96.44 283 LYS A N 1
ATOM 2219 C CA . LYS A 1 283 ? 25.381 -12.425 -7.947 1.00 96.44 283 LYS A CA 1
ATOM 2220 C C . LYS A 1 283 ? 25.103 -13.901 -7.654 1.00 96.44 283 LYS A C 1
ATOM 2222 O O . LYS A 1 283 ? 24.264 -14.171 -6.793 1.00 96.44 283 LYS A O 1
ATOM 2227 N N . THR A 1 284 ? 25.772 -14.839 -8.327 1.00 94.81 284 THR A N 1
ATOM 2228 C CA . THR A 1 284 ? 25.619 -16.277 -8.048 1.00 94.81 284 THR A CA 1
ATOM 2229 C C . THR A 1 284 ? 26.196 -16.639 -6.682 1.00 94.81 284 THR A C 1
ATOM 2231 O O . THR A 1 284 ? 25.522 -17.334 -5.922 1.00 94.81 284 THR A O 1
ATOM 2234 N N . GLN A 1 285 ? 27.347 -16.075 -6.302 1.00 96.44 285 GLN A N 1
ATOM 2235 C CA . GLN A 1 285 ? 27.919 -16.235 -4.960 1.00 96.44 285 GLN A CA 1
ATOM 2236 C C . GLN A 1 285 ? 26.963 -15.750 -3.860 1.00 96.44 285 GLN A C 1
ATOM 2238 O O . GLN A 1 285 ? 26.749 -16.454 -2.875 1.00 96.44 285 GLN A O 1
ATOM 2243 N N . ARG A 1 286 ? 26.301 -14.598 -4.041 1.00 93.50 286 ARG A N 1
ATOM 2244 C CA . ARG A 1 286 ? 25.297 -14.099 -3.079 1.00 93.50 286 ARG A CA 1
ATOM 2245 C C . ARG A 1 286 ? 24.073 -15.006 -2.953 1.00 93.50 286 ARG A C 1
ATOM 2247 O O . ARG A 1 286 ? 23.504 -15.110 -1.869 1.00 93.50 286 ARG A O 1
ATOM 2254 N N . VAL A 1 287 ? 23.636 -15.631 -4.047 1.00 93.69 287 VAL A N 1
ATOM 2255 C CA . VAL A 1 287 ? 22.516 -16.586 -4.018 1.00 93.69 287 VAL A CA 1
ATOM 2256 C C . VAL A 1 287 ? 22.923 -17.865 -3.289 1.00 93.69 287 VAL A C 1
ATOM 2258 O O . VAL A 1 287 ? 22.160 -18.334 -2.448 1.00 93.69 287 VAL A O 1
ATOM 2261 N N . LEU A 1 288 ? 24.130 -18.379 -3.542 1.00 96.19 288 LEU A N 1
ATOM 2262 C CA . LEU A 1 288 ? 24.669 -19.542 -2.831 1.00 96.19 288 LEU A CA 1
ATOM 2263 C C . LEU A 1 288 ? 24.809 -19.276 -1.326 1.00 96.19 288 LEU A C 1
ATOM 2265 O O . LEU A 1 288 ? 24.351 -20.088 -0.528 1.00 96.19 288 LEU A O 1
ATOM 2269 N N . ALA A 1 289 ? 25.340 -18.113 -0.937 1.00 95.56 289 ALA A N 1
ATOM 2270 C CA . ALA A 1 289 ? 25.455 -17.722 0.469 1.00 95.56 289 ALA A CA 1
ATOM 2271 C C . ALA A 1 289 ? 24.084 -17.629 1.167 1.00 95.56 289 ALA A C 1
ATOM 2273 O O . ALA A 1 289 ? 23.923 -18.085 2.295 1.00 95.56 289 ALA A O 1
ATOM 2274 N N . ARG A 1 290 ? 23.060 -17.096 0.483 1.00 92.56 290 ARG A N 1
ATOM 2275 C CA . ARG A 1 290 ? 21.684 -17.084 1.013 1.00 92.56 290 ARG A CA 1
ATOM 2276 C C . ARG A 1 290 ? 21.111 -18.488 1.181 1.00 92.56 290 ARG A C 1
ATOM 2278 O O . ARG A 1 290 ? 20.475 -18.744 2.194 1.00 92.56 290 ARG A O 1
ATOM 2285 N N . GLY A 1 291 ? 21.355 -19.378 0.219 1.00 96.06 291 GLY A N 1
ATOM 2286 C CA . GLY A 1 291 ? 20.932 -20.775 0.318 1.00 96.06 291 GLY A CA 1
ATOM 2287 C C . GLY A 1 291 ? 21.594 -21.507 1.488 1.00 96.06 291 GLY A C 1
ATOM 2288 O O . GLY A 1 291 ? 20.936 -22.291 2.162 1.00 96.06 291 GLY A O 1
ATOM 2289 N N . GLN A 1 292 ? 22.867 -21.214 1.774 1.00 94.88 292 GLN A N 1
ATOM 2290 C CA . GLN A 1 292 ? 23.570 -21.769 2.935 1.00 94.88 292 GLN A CA 1
ATOM 2291 C C . GLN A 1 292 ? 22.981 -21.277 4.262 1.00 94.88 292 GLN A C 1
ATOM 2293 O O . GLN A 1 292 ? 22.718 -22.097 5.134 1.00 94.88 292 GLN A O 1
ATOM 2298 N N . LEU A 1 293 ? 22.701 -19.975 4.390 1.00 95.12 293 LEU A N 1
ATOM 2299 C CA . LEU A 1 293 ? 22.062 -19.419 5.591 1.00 95.12 293 LEU A CA 1
ATOM 2300 C C . LEU A 1 293 ? 20.645 -19.966 5.810 1.00 95.12 293 LEU A C 1
ATOM 2302 O O . LEU A 1 293 ? 20.240 -20.208 6.943 1.00 95.12 293 LEU A O 1
ATOM 2306 N N . GLU A 1 294 ? 19.876 -20.164 4.737 1.00 95.00 294 GLU A N 1
ATOM 2307 C CA . GLU A 1 294 ? 18.533 -20.745 4.831 1.00 95.00 294 GLU A CA 1
ATOM 2308 C C . GLU A 1 294 ? 18.584 -22.220 5.238 1.00 95.00 294 GLU A C 1
ATOM 2310 O O . GLU A 1 294 ? 17.789 -22.643 6.075 1.00 95.00 294 GLU A O 1
ATOM 2315 N N . LYS A 1 295 ? 19.557 -22.978 4.717 1.00 96.75 295 LYS A N 1
ATOM 2316 C CA . LYS A 1 295 ? 19.813 -24.350 5.159 1.00 96.75 295 LYS A CA 1
ATOM 2317 C C . LYS A 1 295 ? 20.181 -24.396 6.644 1.00 96.75 295 LYS A C 1
ATOM 2319 O O . LYS A 1 295 ? 19.568 -25.153 7.380 1.00 96.75 295 LYS A O 1
ATOM 2324 N N . GLU A 1 296 ? 21.104 -23.549 7.094 1.00 95.81 296 GLU A N 1
ATOM 2325 C CA . GLU A 1 296 ? 21.500 -23.491 8.507 1.00 95.81 296 GLU A CA 1
ATOM 2326 C C . GLU A 1 296 ? 20.320 -23.117 9.419 1.00 95.81 296 GLU A C 1
ATOM 2328 O O . GLU A 1 296 ? 20.181 -23.658 10.514 1.00 95.81 296 GLU A O 1
ATOM 2333 N N . ARG A 1 297 ? 19.426 -22.229 8.960 1.00 95.88 297 ARG A N 1
ATOM 2334 C CA . ARG A 1 297 ? 18.201 -21.898 9.699 1.00 95.88 297 ARG A CA 1
ATOM 2335 C C . ARG A 1 297 ? 17.275 -23.107 9.837 1.00 95.88 297 ARG A C 1
ATOM 2337 O O . ARG A 1 297 ? 16.746 -23.327 10.919 1.00 95.88 297 ARG A O 1
ATOM 2344 N N . LEU A 1 298 ? 17.087 -23.874 8.763 1.00 94.12 298 LEU A N 1
ATOM 2345 C CA . LEU A 1 298 ? 16.268 -25.089 8.788 1.00 94.12 298 LEU A CA 1
ATOM 2346 C C . LEU A 1 298 ? 16.884 -26.173 9.676 1.00 94.12 298 LEU A C 1
ATOM 2348 O O . LEU A 1 298 ? 16.154 -26.783 10.450 1.00 94.12 298 LEU A O 1
ATOM 2352 N N . ASP A 1 299 ? 18.205 -26.353 9.619 1.00 94.06 299 ASP A N 1
ATOM 2353 C CA . ASP A 1 299 ? 18.919 -27.307 10.473 1.00 94.06 299 ASP A CA 1
ATOM 2354 C C . ASP A 1 299 ? 18.744 -26.937 11.966 1.00 94.06 299 ASP A C 1
ATOM 2356 O O . ASP A 1 299 ? 18.517 -27.817 12.794 1.00 94.06 299 ASP A O 1
ATOM 2360 N N . ARG A 1 300 ? 18.754 -25.640 12.326 1.00 92.25 300 ARG A N 1
ATOM 2361 C CA . ARG A 1 300 ? 18.438 -25.183 13.700 1.00 92.25 300 ARG A CA 1
ATOM 2362 C C . ARG A 1 300 ? 16.976 -25.417 14.085 1.00 92.25 300 ARG A C 1
ATOM 2364 O O . ARG A 1 300 ? 16.714 -25.937 15.162 1.00 92.25 300 ARG A O 1
ATOM 2371 N N . GLU A 1 301 ? 16.032 -25.081 13.202 1.00 92.62 301 GLU A N 1
ATOM 2372 C CA . GLU A 1 301 ? 14.600 -25.332 13.436 1.00 92.62 301 GLU A CA 1
ATOM 2373 C C . GLU A 1 301 ? 14.303 -26.837 13.619 1.00 92.62 301 GLU A C 1
ATOM 2375 O O . GLU A 1 301 ? 13.363 -27.202 14.326 1.00 92.62 301 GLU A O 1
ATOM 2380 N N . GLU A 1 302 ? 15.078 -27.723 12.985 1.00 92.62 302 GLU A N 1
ATOM 2381 C CA . GLU A 1 302 ? 14.955 -29.174 13.151 1.00 92.62 302 GLU A CA 1
ATOM 2382 C C . GLU A 1 302 ? 15.501 -29.659 14.502 1.00 92.62 302 GLU A C 1
ATOM 2384 O O . GLU A 1 302 ? 14.855 -30.492 15.143 1.00 92.62 302 GLU A O 1
ATOM 2389 N N . VAL A 1 303 ? 16.619 -29.099 14.977 1.00 91.38 303 VAL A N 1
ATOM 2390 C CA . VAL A 1 303 ? 17.147 -29.372 16.328 1.00 91.38 303 VAL A CA 1
ATOM 2391 C C . VAL A 1 303 ? 16.140 -28.949 17.403 1.00 91.38 303 VAL A C 1
ATOM 2393 O O . VAL A 1 303 ? 15.822 -29.750 18.283 1.00 91.38 303 VAL A O 1
ATOM 2396 N N . ASP A 1 304 ? 15.547 -27.757 17.281 1.00 85.69 304 ASP A N 1
ATOM 2397 C CA . ASP A 1 304 ? 14.550 -27.256 18.241 1.00 85.69 304 ASP A CA 1
ATOM 2398 C C . ASP A 1 304 ? 13.295 -28.148 18.300 1.00 85.69 304 ASP A C 1
ATOM 2400 O O . ASP A 1 304 ? 12.710 -28.363 19.367 1.00 85.69 304 ASP A O 1
ATOM 2404 N N . ARG A 1 305 ? 12.873 -28.713 17.157 1.00 82.31 305 ARG A N 1
ATOM 2405 C CA . ARG A 1 305 ? 11.757 -29.675 17.117 1.00 82.31 305 ARG A CA 1
ATOM 2406 C C . ARG A 1 305 ? 12.100 -30.976 17.833 1.00 82.31 305 ARG A C 1
ATOM 2408 O O . ARG A 1 305 ? 11.264 -31.483 18.577 1.00 82.31 305 ARG A O 1
ATOM 2415 N N . GLN A 1 306 ? 13.312 -31.495 17.638 1.00 83.12 306 GLN A N 1
ATOM 2416 C CA . GLN A 1 306 ? 13.754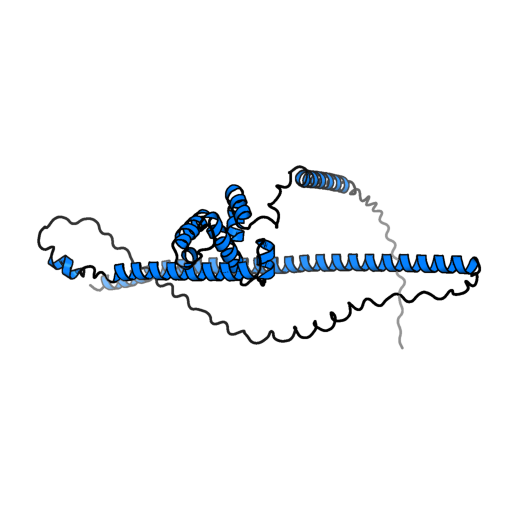 -32.717 18.314 1.00 83.12 306 GLN A CA 1
ATOM 2417 C C . GLN A 1 306 ? 13.851 -32.529 19.838 1.00 83.12 306 GLN A C 1
ATOM 2419 O O . GLN A 1 306 ? 13.513 -33.451 20.583 1.00 83.12 306 GLN A O 1
ATOM 2424 N N . GLU A 1 307 ? 14.238 -31.343 20.321 1.00 78.25 307 GLU A N 1
ATOM 2425 C CA . GLU A 1 307 ? 14.246 -31.043 21.761 1.00 78.25 307 GLU A CA 1
ATOM 2426 C C . GLU A 1 307 ? 12.832 -30.954 22.360 1.00 78.25 307 GLU A C 1
ATOM 2428 O O . GLU A 1 307 ? 12.599 -31.433 23.475 1.00 78.25 307 GLU A O 1
ATOM 2433 N N . CYS A 1 308 ? 11.861 -30.412 21.617 1.00 74.44 308 CYS A N 1
ATOM 2434 C CA . CYS A 1 308 ? 10.469 -30.330 22.070 1.00 74.44 308 CYS A CA 1
ATOM 2435 C C . CYS A 1 308 ? 9.811 -31.718 22.211 1.00 74.44 308 CYS A C 1
ATOM 2437 O O . CYS A 1 308 ? 9.112 -31.965 23.196 1.00 74.44 308 CYS A O 1
ATOM 2439 N N . ASP A 1 309 ? 10.096 -32.658 21.303 1.00 69.88 309 ASP A N 1
ATOM 2440 C CA . ASP A 1 309 ? 9.569 -34.032 21.376 1.00 69.88 309 ASP A CA 1
ATOM 2441 C C . ASP A 1 309 ? 10.117 -34.814 22.599 1.00 69.88 309 ASP A C 1
ATOM 2443 O O . ASP A 1 309 ? 9.439 -35.673 23.185 1.00 69.88 309 ASP A O 1
ATOM 2447 N N . LEU A 1 310 ? 11.333 -34.483 23.051 1.00 67.00 310 LEU A N 1
ATOM 2448 C CA . LEU A 1 310 ? 11.921 -35.015 24.288 1.00 67.00 310 LEU A CA 1
ATOM 2449 C C . LEU A 1 310 ? 11.317 -34.364 25.547 1.00 67.00 310 LEU A C 1
ATOM 2451 O O . LEU A 1 310 ? 11.099 -35.043 26.555 1.00 67.00 310 LEU A O 1
ATOM 2455 N N . GLY A 1 311 ? 10.992 -33.070 25.499 1.00 60.16 311 GLY A N 1
ATOM 2456 C CA . GLY A 1 311 ? 10.330 -32.362 26.602 1.00 60.16 311 GLY A CA 1
ATOM 2457 C C . GLY A 1 311 ? 8.919 -32.886 26.896 1.00 60.16 311 GLY A C 1
ATOM 2458 O O . GLY A 1 311 ? 8.543 -33.070 28.064 1.00 60.16 311 GLY A O 1
ATOM 2459 N N . ASP A 1 312 ? 8.164 -33.210 25.847 1.00 59.34 312 ASP A N 1
ATOM 2460 C CA . ASP A 1 312 ? 6.815 -33.762 25.977 1.00 59.34 312 ASP A CA 1
ATOM 2461 C C . ASP A 1 312 ? 6.844 -35.187 26.548 1.00 59.34 312 ASP A C 1
ATOM 2463 O O . ASP A 1 312 ? 6.091 -35.516 27.466 1.00 59.34 312 ASP A O 1
ATOM 2467 N N . THR A 1 313 ? 7.779 -36.037 26.119 1.00 63.25 313 THR A N 1
ATOM 2468 C CA . THR A 1 313 ? 7.906 -37.391 26.691 1.00 63.25 313 THR A CA 1
ATOM 2469 C C . THR A 1 313 ? 8.295 -37.380 28.176 1.00 63.25 313 THR A C 1
ATOM 2471 O O . THR A 1 313 ? 7.766 -38.185 28.952 1.00 63.25 313 THR A O 1
ATOM 2474 N N . VAL A 1 314 ? 9.133 -36.437 28.619 1.00 62.19 314 VAL A N 1
ATOM 2475 C CA . VAL A 1 314 ? 9.486 -36.280 30.044 1.00 62.19 314 VAL A CA 1
ATOM 2476 C C . VAL A 1 314 ? 8.311 -35.741 30.869 1.00 62.19 314 VAL A C 1
ATOM 2478 O O . VAL A 1 314 ? 8.070 -36.221 31.983 1.00 62.19 314 VAL A O 1
ATOM 2481 N N . THR A 1 315 ? 7.522 -34.802 30.340 1.00 62.69 315 THR A N 1
ATOM 2482 C CA . THR A 1 315 ? 6.319 -34.310 31.037 1.00 62.69 315 THR A CA 1
ATOM 2483 C C . THR A 1 315 ? 5.212 -35.363 31.107 1.00 62.69 315 THR A C 1
ATOM 2485 O O . THR A 1 315 ? 4.593 -35.502 32.168 1.00 62.69 315 THR A O 1
ATOM 2488 N N . TYR A 1 316 ? 5.017 -36.176 30.064 1.00 62.84 316 TYR A N 1
ATOM 2489 C CA . TYR A 1 316 ? 4.103 -37.326 30.105 1.00 62.84 316 TYR A CA 1
ATOM 2490 C C . TYR A 1 316 ? 4.535 -38.377 31.141 1.00 62.84 316 TYR A C 1
ATOM 2492 O O . TYR A 1 316 ? 3.694 -38.875 31.898 1.00 62.84 316 TYR A O 1
ATOM 2500 N N . LEU A 1 317 ? 5.835 -38.677 31.256 1.00 64.19 317 LEU A N 1
ATOM 2501 C CA . LEU A 1 317 ? 6.349 -39.585 32.291 1.00 64.19 317 LEU A CA 1
ATOM 2502 C C . LEU A 1 317 ? 6.173 -39.015 33.709 1.00 64.19 317 LEU A C 1
ATOM 2504 O O . LEU A 1 317 ? 5.749 -39.743 34.610 1.00 64.19 317 LEU A O 1
ATOM 2508 N N . CYS A 1 318 ? 6.400 -37.715 33.914 1.00 62.44 318 CYS A N 1
ATOM 2509 C CA . CYS A 1 318 ? 6.151 -37.056 35.200 1.00 62.44 318 CYS A CA 1
ATOM 2510 C C . CYS A 1 318 ? 4.661 -37.050 35.586 1.00 62.44 318 CYS A C 1
ATOM 2512 O O . CYS A 1 318 ? 4.328 -37.314 36.747 1.00 62.44 318 CYS A O 1
ATOM 2514 N N . GLN A 1 319 ? 3.750 -36.817 34.633 1.00 65.56 319 GLN A N 1
ATOM 2515 C CA . GLN A 1 319 ? 2.304 -36.863 34.886 1.00 65.56 319 GLN A CA 1
ATOM 2516 C C . GLN A 1 319 ? 1.791 -38.274 35.202 1.00 65.56 319 GLN A C 1
ATOM 2518 O O . GLN A 1 319 ? 0.860 -38.410 35.994 1.00 65.56 319 GLN A O 1
ATOM 2523 N N . LEU A 1 320 ? 2.403 -39.325 34.649 1.00 65.56 320 LEU A N 1
ATOM 2524 C CA . LEU A 1 320 ? 2.063 -40.715 34.978 1.00 65.56 320 LEU A CA 1
ATOM 2525 C C . LEU A 1 320 ? 2.643 -41.176 36.324 1.00 65.56 320 LEU A C 1
ATOM 2527 O O . LEU A 1 320 ? 2.054 -42.034 36.986 1.00 65.56 320 LEU A O 1
ATOM 2531 N N . TRP A 1 321 ? 3.763 -40.602 36.771 1.00 62.75 321 TRP A N 1
ATOM 2532 C CA . TRP A 1 321 ? 4.427 -41.026 38.008 1.00 62.75 321 TRP A CA 1
ATOM 2533 C C . TRP A 1 321 ? 3.824 -40.401 39.281 1.00 62.75 321 TRP A C 1
ATOM 2535 O O . TRP A 1 321 ? 3.731 -41.060 40.322 1.00 62.75 321 TRP A O 1
ATOM 2545 N N . LEU A 1 322 ? 3.334 -39.159 39.203 1.00 58.75 322 LEU A N 1
ATOM 2546 C CA . LEU A 1 322 ? 2.726 -38.435 40.334 1.00 58.75 322 LEU A CA 1
ATOM 2547 C C . LEU A 1 322 ? 1.469 -39.112 40.941 1.00 58.75 322 LEU A C 1
ATOM 2549 O O . LEU A 1 322 ? 1.356 -39.163 42.171 1.00 58.75 322 LEU A O 1
ATOM 2553 N N . PRO A 1 323 ? 0.538 -39.693 40.159 1.00 57.97 323 PRO A N 1
ATOM 2554 C CA . PRO A 1 323 ? -0.606 -40.428 40.701 1.00 57.97 323 PRO A CA 1
ATOM 2555 C C . PRO A 1 323 ? -0.209 -41.725 41.422 1.00 57.97 323 PRO A C 1
ATOM 2557 O O . PRO A 1 323 ? -0.823 -42.084 42.428 1.00 57.97 323 PRO A O 1
ATOM 2560 N N . LEU A 1 324 ? 0.841 -42.413 40.957 1.00 57.62 324 LEU A N 1
ATOM 2561 C CA . LEU A 1 324 ? 1.295 -43.689 41.528 1.00 57.62 324 LEU A CA 1
ATOM 2562 C C . LEU A 1 324 ? 1.912 -43.524 42.926 1.00 57.62 324 LEU A C 1
ATOM 2564 O O . LEU A 1 324 ? 1.710 -44.377 43.794 1.00 57.62 324 LEU A O 1
ATOM 2568 N N . GLN A 1 325 ? 2.584 -42.401 43.191 1.00 57.75 325 GLN A N 1
ATOM 2569 C CA . GLN A 1 325 ? 3.048 -42.050 44.541 1.00 57.75 325 GLN A CA 1
ATOM 2570 C C . GLN A 1 325 ? 1.866 -41.780 45.489 1.00 57.75 325 GLN A C 1
ATOM 2572 O O . GLN A 1 325 ? 1.879 -42.203 46.647 1.00 57.75 325 GLN A O 1
ATOM 2577 N N . ARG A 1 326 ? 0.789 -41.156 44.992 1.00 54.75 326 ARG A N 1
ATOM 2578 C CA . ARG A 1 326 ? -0.390 -40.808 45.802 1.00 54.75 326 ARG A CA 1
ATOM 2579 C C . ARG A 1 326 ? -1.209 -42.033 46.231 1.00 54.75 326 ARG A C 1
ATOM 2581 O O . ARG A 1 326 ? -1.729 -42.059 47.344 1.00 54.75 326 ARG A O 1
ATOM 2588 N N . ILE A 1 327 ? -1.258 -43.077 45.400 1.00 57.41 327 ILE A N 1
ATOM 2589 C CA . ILE A 1 327 ? -1.935 -44.345 45.732 1.00 57.41 327 ILE A CA 1
ATOM 2590 C C . ILE A 1 327 ? -1.173 -45.119 46.823 1.00 57.41 327 ILE A C 1
ATOM 2592 O O . ILE A 1 327 ? -1.793 -45.739 47.689 1.00 57.41 327 ILE A O 1
ATOM 2596 N N . ARG A 1 328 ? 0.164 -45.037 46.858 1.00 52.84 328 ARG A N 1
ATOM 2597 C CA . ARG A 1 328 ? 0.967 -45.690 47.909 1.00 52.84 328 ARG A CA 1
ATOM 2598 C C . ARG A 1 328 ? 0.765 -45.072 49.294 1.00 52.84 328 ARG A C 1
ATOM 2600 O O . ARG A 1 328 ? 0.711 -45.812 50.273 1.00 52.84 328 ARG A O 1
ATOM 2607 N N . VAL A 1 329 ? 0.594 -43.752 49.385 1.00 56.72 329 VAL A N 1
ATOM 2608 C CA . VAL A 1 329 ? 0.403 -43.066 50.678 1.00 56.72 329 VAL A CA 1
ATOM 2609 C C . VAL A 1 329 ? -0.983 -43.342 51.273 1.00 56.72 329 VAL A C 1
ATOM 2611 O O . VAL A 1 329 ? -1.110 -43.496 52.486 1.00 56.72 329 VAL A O 1
ATOM 2614 N N . HIS A 1 330 ? -2.024 -43.485 50.447 1.00 52.69 330 HIS A N 1
ATOM 2615 C CA . HIS A 1 330 ? -3.360 -43.820 50.955 1.00 52.69 330 HIS A CA 1
ATOM 2616 C C . HIS A 1 330 ? -3.513 -45.274 51.408 1.00 52.69 330 HIS A C 1
ATOM 2618 O O . HIS A 1 330 ? -4.274 -45.530 52.338 1.00 52.69 330 HIS A O 1
ATOM 2624 N N . ASN A 1 331 ? -2.749 -46.212 50.848 1.00 48.09 331 ASN A N 1
ATOM 2625 C CA . ASN A 1 331 ? -2.800 -47.602 51.308 1.00 48.09 331 ASN A CA 1
ATOM 2626 C C . ASN A 1 331 ? -2.092 -47.800 52.667 1.00 48.09 331 ASN A C 1
ATOM 2628 O O . ASN A 1 331 ? -2.465 -48.668 53.449 1.00 48.09 331 ASN A O 1
ATOM 2632 N N . TRP A 1 332 ? -1.127 -46.939 53.008 1.00 52.44 332 TRP A N 1
ATOM 2633 C CA . TRP A 1 332 ? -0.441 -46.996 54.305 1.00 52.44 332 TRP A CA 1
ATOM 2634 C C . TRP A 1 332 ? -1.327 -46.564 55.485 1.00 52.44 332 TRP A C 1
ATOM 2636 O O . TRP A 1 332 ? -1.159 -47.055 56.599 1.00 52.44 332 TRP A O 1
ATOM 2646 N N . HIS A 1 333 ? -2.308 -45.687 55.253 1.00 52.78 333 HIS A N 1
ATOM 2647 C CA . HIS A 1 333 ? -3.244 -45.262 56.300 1.00 52.78 333 HIS A CA 1
ATOM 2648 C C . HIS A 1 333 ? -4.382 -46.259 56.559 1.00 52.78 333 HIS A C 1
ATOM 2650 O O . HIS A 1 333 ? -4.939 -46.256 57.653 1.00 52.78 333 HIS A O 1
ATOM 2656 N N . LEU A 1 334 ? -4.691 -47.137 55.601 1.00 52.75 334 LEU A N 1
ATOM 2657 C CA . LEU A 1 334 ? -5.746 -48.149 55.730 1.00 52.75 334 LEU A CA 1
ATOM 2658 C C . LEU A 1 334 ? -5.290 -49.447 56.416 1.00 52.75 334 LEU A C 1
ATOM 2660 O O . LEU A 1 334 ? -6.136 -50.249 56.782 1.00 52.75 334 LEU A O 1
ATOM 2664 N N . GLN A 1 335 ? -3.987 -49.648 56.634 1.00 50.75 335 GLN A N 1
ATOM 2665 C CA . GLN A 1 335 ? -3.457 -50.790 57.401 1.00 50.75 335 GLN A CA 1
ATOM 2666 C C . GLN A 1 335 ? -3.173 -50.472 58.880 1.00 50.75 335 GLN A C 1
ATOM 2668 O O . GLN A 1 335 ? -2.627 -51.314 59.591 1.00 50.75 335 GLN A O 1
ATOM 2673 N N . ARG A 1 336 ? -3.499 -49.260 59.353 1.00 47.81 336 ARG A N 1
ATOM 2674 C CA . ARG A 1 336 ? -3.241 -48.823 60.740 1.00 47.81 336 ARG A CA 1
ATOM 2675 C C . ARG A 1 336 ? -4.503 -48.542 61.565 1.00 47.81 336 ARG A C 1
ATOM 2677 O O . ARG A 1 336 ? -4.380 -48.085 62.700 1.00 47.81 336 ARG A O 1
ATOM 2684 N N . LEU A 1 337 ? -5.671 -48.810 60.990 1.00 44.94 337 LEU A N 1
ATOM 2685 C CA . LEU A 1 337 ? -6.966 -48.952 61.659 1.00 44.94 337 LEU A CA 1
ATOM 2686 C C . LEU A 1 337 ? -7.338 -50.432 61.609 1.00 44.94 337 LEU A C 1
ATOM 2688 O O . LEU A 1 337 ? -7.878 -50.918 62.624 1.00 44.94 337 LEU A O 1
#

Radius of gyration: 40.29 Å; chains: 1; bounding box: 119×86×107 Å

Sequence (337 aa):
MSESSDSDTTDSDSTDSDTSTSSSSSSSSDLDTLLEIYSKVKQQRYITDRSRNPRRSERMIDRLLYWEQRNPLRFRGLIRMKPAAFRDLVHKLLGTKPFQTQDRAPRTWDWAAERVAVALYRLRRSGDGAGVRDVALNCGCSEGSVVNWTRMTVDGLNELAEEDNELESALNGRDLPSLDQLAASSQADSLSKRLFRPVTPNGSGRQSYMEDEDAAEEEQLVAGRQQSESQSSSRSRTPLRPAAKRERTSPAKATEIRDALAAILVQSSQERNEARIKKEEEKTQRVLARGQLEKERLDREEVDRQECDLGDTVTYLCQLWLPLQRIRVHNWHLQRL

Foldseek 3Di:
DDDDDDDDDDDDDDDDDPPPPPPDPPVVVVVVVVVVVVVVVVCVVPVPDPPPQPDLQDALLVNLVVCLVPPQVVNCVQQVDGPVVLLVLLVQLLPFPLNVVDPPDPSDSSVSSSLLSLLSSVVVCVVVPDDLVNSCSSRNHDSVSSVSSNVSSVVSVVVVVVVVVVVVCVVVPPPPPPVVNVVVVPPDDDDDDDDDDDDDDDDDDDDDDDDDPDPPDPPDDPPPPPDDPPDDDDPDDDPDDPPDDDPDDDVVVVVVVVVVVVVVVVVVVVVVVVVVVVVVVVVVVVVVVVVVVVVVVVVVVVVVVVVVVVVVVVVVVVVVVVVVVVVVVVVVVVVVD